Protein AF-0000000078981444 (afdb_homodimer)

Sequence (202 aa):
MSTSIPPQDCTDMTSLRAQIDRLDRELISLLAARAGYIDRAVELKQGNGWPARIPERVEEVVMNARAAAEGQGLDPGLIEDLWRQLVDWSIAREARVIREVMSTSIPPQDCTDMTSLRAQIDRLDRELISLLAARAGYIDRAVELKQGNGWPARIPERVEEVVMNARAAAEGQGLDPGLIEDLWRQLVDWSIAREARVIREV

Radius of gyration: 18.2 Å; Cα contacts (8 Å, |Δi|>4): 181; chains: 2; bounding box: 31×56×41 Å

pLDDT: mean 95.0, std 9.25, range [40.31, 98.94]

Nearest PDB structures (foldseek):
  2h9d-assembly1_B  TM=9.524E-01  e=1.620E-04  Pseudomonas aeruginosa PAO1
  3rmi-assembly1_A-2  TM=9.325E-01  e=1.742E-02  Bartonella henselae str. Houston-1
  5vht-assembly1_B  TM=9.421E-01  e=2.765E-02  Escherichia coli K-12
  5ts9-assembly1_A  TM=9.146E-01  e=5.571E-01  Paraburkholderia phymatum STM815
  8pni-assembly1_B  TM=8.842E-01  e=4.684E-01  Pseudomonas aeruginosa

Organism: Ruegeria pomeroyi (strain ATCC 700808 / DSM 15171 / DSS-3) (NCBI:txid246200)

Solvent-accessible surface area (backbone atoms only — not comparable to full-atom values): 11070 Å² total; per-residue (Å²): 124,90,76,84,68,59,46,90,72,41,85,46,69,69,57,42,49,51,51,48,52,50,48,50,53,51,47,48,52,50,52,37,52,45,50,47,40,47,55,40,47,41,59,59,25,64,75,68,72,50,70,61,76,48,70,70,58,52,52,47,55,33,50,51,49,18,50,53,25,49,75,61,75,32,63,32,68,60,45,32,54,53,40,49,53,52,52,51,49,50,33,51,57,30,38,60,55,57,65,72,97,123,89,76,86,69,59,48,91,71,42,85,45,68,70,58,42,49,52,50,48,51,50,48,49,54,50,47,47,51,50,52,36,52,45,50,47,41,49,56,40,47,42,58,60,25,64,76,67,73,50,69,61,75,48,70,69,58,52,51,49,55,32,50,49,48,19,51,53,24,48,76,61,74,32,64,34,67,60,45,33,53,50,39,50,53,52,51,51,51,49,34,52,55,30,38,58,56,56,64,72,97

Foldseek 3Di:
DLDDDDPVPDPDPVSVVSNVVVVVVVVVVVLVVVLVVLVVVLVVCLVVVHALDDPVVLCVQLVVQLVVCVVVVHHSVVSSVVSNVSSVVSSVVSRVSSVVD/DLDQDDPVPDPDPVSVVSNVVVVVVVVVVVLVVVLVVLVVVLVVCLVVVHALDDPVVLCVQLVVQLVVCVVVVHHSVVSSVVSNVSSVVSSVVSRVSSVVD

InterPro domains:
  IPR002701 Chorismate mutase II, prokaryotic-type [PF01817] (16-94)
  IPR002701 Chorismate mutase II, prokaryotic-type [PS51168] (7-98)
  IPR002701 Chorismate mutase II, prokaryotic-type [SM00830] (17-97)
  IPR008241 Salicylate biosynthesis protein PchB [PIRSF029775] (1-100)
  IPR008241 Salicylate biosynthesis protein PchB [TIGR01803] (13-94)
  IPR036263 Chorismate mutase type II superfamily [SSF48600] (6-97)
  IPR036979 Chorismate mutase domain superfamily [G3DSA:1.20.59.10] (5-101)
  IPR051331 Chorismate mutase-related enzymes [PTHR38041] (6-98)

Secondary structure (DSSP, 8-state):
------GGG--SHHHHHHHHHHHHHHHHHHHHHHHHHHHHHHHHHHHHT--S--HHHHHHHHHHHHHHHHHTT--HHHHHHHHHHHHHHHHHHHHHHHHH-/------GGG--SHHHHHHHHHHHHHHHHHHHHHHHHHHHHHHHHHHHHT--S--HHHHHHHHHHHHHHHHHTT--HHHHHHHHHHHHHHHHHHHHHHHHH-

Structure (mmCIF, N/CA/C/O backbone):
data_AF-0000000078981444-model_v1
#
loop_
_entity.id
_entity.type
_entity.pdbx_description
1 polymer 'chorismate mutase'
#
loop_
_atom_site.group_PDB
_atom_site.id
_atom_site.type_symbol
_atom_site.label_atom_id
_atom_site.label_alt_id
_atom_site.label_comp_i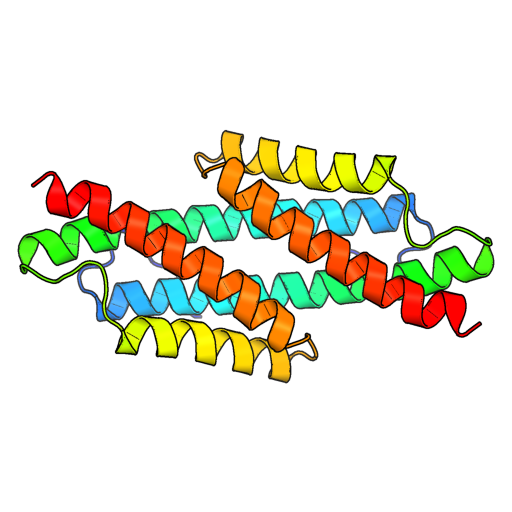d
_atom_site.label_asym_id
_atom_site.label_entity_id
_atom_site.label_seq_id
_atom_site.pdbx_PDB_ins_code
_atom_site.Cartn_x
_atom_site.Cartn_y
_atom_site.Cartn_z
_atom_site.occupancy
_atom_site.B_iso_or_equiv
_atom_site.auth_seq_id
_atom_site.auth_comp_id
_atom_site.auth_asym_id
_atom_site.auth_atom_id
_atom_site.pdbx_PDB_model_num
ATOM 1 N N . MET A 1 1 ? -12.656 -15.258 12.672 1 40.31 1 MET A N 1
ATOM 2 C CA . MET A 1 1 ? -11.25 -14.867 12.727 1 40.31 1 MET A CA 1
ATOM 3 C C . MET A 1 1 ? -10.57 -15.133 11.391 1 40.31 1 MET A C 1
ATOM 5 O O . MET A 1 1 ? -10.539 -16.266 10.914 1 40.31 1 MET A O 1
ATOM 9 N N . SER A 1 2 ? -10.633 -14.297 10.477 1 58.34 2 SER A N 1
ATOM 10 C CA . SER A 1 2 ? -10.188 -14.586 9.117 1 58.34 2 SER A CA 1
ATOM 11 C C . SER A 1 2 ? -8.812 -15.25 9.109 1 58.34 2 SER A C 1
ATOM 13 O O . SER A 1 2 ? -7.82 -14.633 9.5 1 58.34 2 SER A O 1
ATOM 15 N N . THR A 1 3 ? -8.688 -16.516 9.258 1 74.38 3 THR A N 1
ATOM 16 C CA . THR A 1 3 ? -7.527 -17.375 9.477 1 74.38 3 THR A CA 1
ATOM 17 C C . THR A 1 3 ? -6.52 -17.219 8.336 1 74.38 3 THR A C 1
ATOM 19 O O . THR A 1 3 ? -6.875 -17.359 7.164 1 74.38 3 THR A O 1
ATOM 22 N N . SER A 1 4 ? -5.449 -16.438 8.641 1 89.44 4 SER A N 1
ATOM 23 C CA . SER A 1 4 ? -4.32 -16.344 7.719 1 89.44 4 SER A CA 1
ATOM 24 C C . SER A 1 4 ? -3.643 -17.703 7.551 1 89.44 4 SER A C 1
ATOM 26 O O . SER A 1 4 ? -3.264 -18.344 8.539 1 89.44 4 SER A O 1
ATOM 28 N N . ILE A 1 5 ? -3.779 -18.234 6.383 1 94.19 5 ILE A N 1
ATOM 29 C CA . ILE A 1 5 ? -3.051 -19.438 6.031 1 94.19 5 ILE A CA 1
ATOM 30 C C . ILE A 1 5 ? -1.826 -19.094 5.191 1 94.19 5 ILE A C 1
ATOM 32 O O . ILE A 1 5 ? -1.921 -18.297 4.254 1 94.19 5 ILE A O 1
ATOM 36 N N . PRO A 1 6 ? -0.73 -19.656 5.613 1 97 6 PRO A N 1
ATOM 37 C CA . PRO A 1 6 ? 0.461 -19.359 4.816 1 97 6 PRO A CA 1
ATOM 38 C C . PRO A 1 6 ? 0.353 -19.844 3.375 1 97 6 PRO A C 1
ATOM 40 O O . PRO A 1 6 ? -0.446 -20.734 3.082 1 97 6 PRO A O 1
ATOM 43 N N . PRO A 1 7 ? 1.091 -19.234 2.521 1 97.94 7 PRO A N 1
ATOM 44 C CA . PRO A 1 7 ? 0.985 -19.516 1.09 1 97.94 7 PRO A CA 1
ATOM 45 C C . PRO A 1 7 ? 1.1 -21 0.776 1 97.94 7 PRO A C 1
ATOM 47 O O . PRO A 1 7 ? 0.331 -21.531 -0.033 1 97.94 7 PRO A O 1
ATOM 50 N N . GLN A 1 8 ? 2.023 -21.703 1.426 1 96.5 8 GLN A N 1
ATOM 51 C CA . GLN A 1 8 ? 2.291 -23.094 1.105 1 96.5 8 GLN A CA 1
ATOM 52 C C . GLN A 1 8 ? 1.09 -23.984 1.436 1 96.5 8 GLN A C 1
ATOM 54 O O . GLN A 1 8 ? 0.976 -25.094 0.933 1 96.5 8 GLN A O 1
ATOM 59 N N . ASP A 1 9 ? 0.188 -23.453 2.248 1 97.31 9 ASP A N 1
ATOM 60 C CA . ASP A 1 9 ? -0.959 -24.25 2.68 1 97.31 9 ASP A CA 1
ATOM 61 C C . ASP A 1 9 ? -2.193 -23.938 1.837 1 97.31 9 ASP A C 1
ATOM 63 O O . ASP A 1 9 ? -3.248 -24.547 2.02 1 97.31 9 ASP A O 1
ATOM 67 N N . CYS A 1 10 ? -2.072 -22.953 0.966 1 97.31 10 CYS A N 1
ATOM 68 C CA . CYS A 1 10 ? -3.133 -22.734 -0.01 1 97.31 10 CYS A CA 1
ATOM 69 C C . CYS A 1 10 ? -3.125 -23.828 -1.075 1 97.31 10 CYS A C 1
ATOM 71 O O . CYS A 1 10 ? -2.176 -23.922 -1.855 1 97.31 10 CYS A O 1
ATOM 73 N N . THR A 1 11 ? -4.195 -24.562 -1.197 1 95.31 11 THR A N 1
ATOM 74 C CA . THR A 1 11 ? -4.18 -25.75 -2.059 1 95.31 11 THR A CA 1
ATOM 75 C C . THR A 1 11 ? -4.898 -25.453 -3.375 1 95.31 11 THR A C 1
ATOM 77 O O . THR A 1 11 ? -4.859 -26.281 -4.297 1 95.31 11 THR A O 1
ATOM 80 N N . ASP A 1 12 ? -5.602 -24.359 -3.375 1 96.19 12 ASP A N 1
ATOM 81 C CA . ASP A 1 12 ? -6.301 -24 -4.605 1 96.19 12 ASP A CA 1
ATOM 82 C C . ASP A 1 12 ? -6.395 -22.484 -4.758 1 96.19 12 ASP A C 1
ATOM 84 O O . ASP A 1 12 ? -6.066 -21.734 -3.83 1 96.19 12 ASP A O 1
ATOM 88 N N . MET A 1 13 ? -6.84 -22.078 -5.938 1 96.75 13 MET A N 1
ATOM 89 C CA . MET A 1 13 ? -6.859 -20.641 -6.266 1 96.75 13 MET A CA 1
ATOM 90 C C . MET A 1 13 ? -7.879 -19.906 -5.41 1 96.75 13 MET A C 1
ATOM 92 O O . MET A 1 13 ? -7.68 -18.734 -5.07 1 96.75 13 MET A O 1
ATOM 96 N N . THR A 1 14 ? -8.953 -20.578 -5.066 1 97.19 14 THR A N 1
ATOM 97 C CA . THR A 1 14 ? -9.992 -19.938 -4.262 1 97.19 14 THR A CA 1
ATOM 98 C C . THR A 1 14 ? -9.445 -19.531 -2.896 1 97.19 14 THR A C 1
ATOM 100 O O . THR A 1 14 ? -9.602 -18.391 -2.48 1 97.19 14 THR A O 1
ATOM 103 N N . SER A 1 15 ? -8.742 -20.469 -2.262 1 97.12 15 SER A N 1
ATOM 104 C CA . SER A 1 15 ? -8.156 -20.172 -0.959 1 97.12 15 SER A CA 1
ATOM 105 C C . SER A 1 15 ? -7.039 -19.141 -1.074 1 97.12 15 SER A C 1
ATOM 107 O O . SER A 1 15 ? -6.887 -18.281 -0.2 1 97.12 15 SER A O 1
ATOM 109 N N . LEU A 1 16 ? -6.316 -19.188 -2.086 1 97.81 16 LEU A N 1
ATOM 110 C CA . LEU A 1 16 ? -5.223 -18.25 -2.316 1 97.81 16 LEU A CA 1
ATOM 111 C C . LEU A 1 16 ? -5.75 -16.844 -2.512 1 97.81 16 LEU A C 1
ATOM 113 O O . LEU A 1 16 ? -5.277 -15.898 -1.866 1 97.81 16 LEU A O 1
ATOM 117 N N . ARG A 1 17 ? -6.789 -16.719 -3.295 1 98.06 17 ARG A N 1
ATOM 118 C CA . ARG A 1 17 ? -7.379 -15.422 -3.57 1 98.06 17 ARG A CA 1
ATOM 119 C C .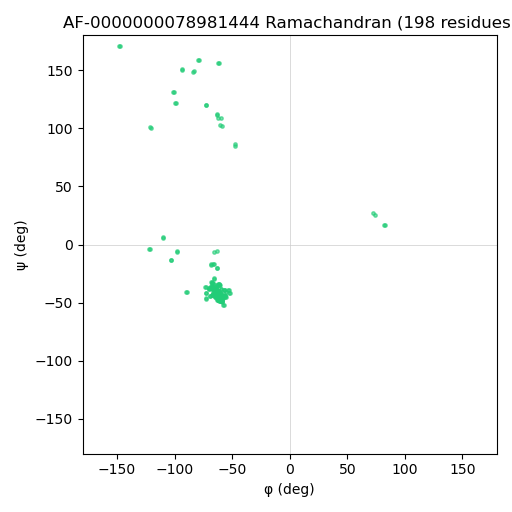 ARG A 1 17 ? -8 -14.82 -2.312 1 98.06 17 ARG A C 1
ATOM 121 O O . ARG A 1 17 ? -7.961 -13.609 -2.107 1 98.06 17 ARG A O 1
ATOM 128 N N . ALA A 1 18 ? -8.484 -15.656 -1.546 1 98.06 18 ALA A N 1
ATOM 129 C CA . ALA A 1 18 ? -9.07 -15.188 -0.292 1 98.06 18 ALA A CA 1
ATOM 130 C C . ALA A 1 18 ? -8.008 -14.539 0.595 1 98.06 18 ALA A C 1
ATOM 132 O O . ALA A 1 18 ? -8.281 -13.547 1.275 1 98.06 18 ALA A O 1
ATOM 133 N N . GLN A 1 19 ? -6.812 -15.062 0.561 1 98.56 19 GLN A N 1
ATOM 134 C CA . GLN A 1 19 ? -5.723 -14.508 1.356 1 98.56 19 GLN A CA 1
ATOM 135 C C . GLN A 1 19 ? -5.246 -13.172 0.783 1 98.56 19 GLN A C 1
ATOM 137 O O . GLN A 1 19 ? -5 -12.227 1.527 1 98.56 19 GLN A O 1
ATOM 142 N N . ILE A 1 20 ? -5.141 -13.094 -0.513 1 98.62 20 ILE A N 1
ATOM 143 C CA . ILE A 1 20 ? -4.738 -11.852 -1.168 1 98.62 20 ILE A CA 1
ATOM 144 C C . ILE A 1 20 ? -5.773 -10.766 -0.896 1 98.62 20 ILE A C 1
ATOM 146 O O . ILE A 1 20 ? -5.422 -9.633 -0.562 1 98.62 20 ILE A O 1
ATOM 150 N N . ASP A 1 21 ? -7.043 -11.148 -0.96 1 98.56 21 ASP A N 1
ATOM 151 C CA . ASP A 1 21 ? -8.117 -10.195 -0.708 1 98.56 21 ASP A CA 1
ATOM 152 C C . ASP A 1 21 ? -8.078 -9.695 0.736 1 98.56 21 ASP A C 1
ATOM 154 O O . ASP A 1 21 ? -8.344 -8.523 1 1 98.56 21 ASP A O 1
ATOM 158 N N . ARG A 1 22 ? -7.832 -10.57 1.605 1 98.25 22 ARG A N 1
ATOM 159 C CA . ARG A 1 22 ? -7.688 -10.195 3.008 1 98.25 22 ARG A CA 1
ATOM 160 C C . ARG A 1 22 ? -6.543 -9.211 3.195 1 98.25 22 ARG A C 1
ATOM 162 O O . ARG A 1 22 ? -6.695 -8.195 3.877 1 98.25 22 ARG A O 1
ATOM 169 N N . LEU A 1 23 ? -5.367 -9.5 2.619 1 98.69 23 LEU A N 1
ATOM 170 C CA . LEU A 1 23 ? -4.215 -8.609 2.707 1 98.69 23 LEU A CA 1
ATOM 171 C C . LEU A 1 23 ? -4.535 -7.242 2.107 1 98.69 23 LEU A C 1
ATOM 173 O O . LEU A 1 23 ? -4.137 -6.211 2.654 1 98.69 23 LEU A O 1
ATOM 177 N N . ASP A 1 24 ? -5.289 -7.27 1.021 1 98.81 24 ASP A N 1
ATOM 178 C CA . ASP A 1 24 ? -5.664 -6.016 0.375 1 98.81 24 ASP A CA 1
ATOM 179 C C . ASP A 1 24 ? -6.508 -5.148 1.304 1 98.81 24 ASP A C 1
ATOM 181 O O . ASP A 1 24 ? -6.316 -3.934 1.374 1 98.81 24 ASP A O 1
ATOM 185 N N . ARG A 1 25 ? -7.406 -5.754 2.01 1 98.25 25 ARG A N 1
ATOM 186 C CA . ARG A 1 25 ? -8.234 -5.008 2.955 1 98.25 25 ARG A CA 1
ATOM 187 C C . ARG A 1 25 ? -7.383 -4.426 4.082 1 98.25 25 ARG A C 1
ATOM 189 O O . ARG A 1 25 ? -7.598 -3.287 4.5 1 98.25 25 ARG A O 1
ATOM 196 N N . GLU A 1 26 ? -6.438 -5.18 4.504 1 98.56 26 GLU A N 1
ATOM 197 C CA . GLU A 1 26 ? -5.547 -4.707 5.555 1 98.56 26 GLU A CA 1
ATOM 198 C C . GLU A 1 26 ? -4.668 -3.561 5.062 1 98.56 26 GLU A C 1
ATOM 200 O O . GLU A 1 26 ? -4.453 -2.582 5.781 1 98.56 26 GLU A O 1
ATOM 205 N N . LEU A 1 27 ? -4.148 -3.725 3.863 1 98.88 27 LEU A N 1
ATOM 206 C CA . LEU A 1 27 ? -3.352 -2.672 3.24 1 98.88 27 LEU A CA 1
ATOM 207 C C . LEU A 1 27 ? -4.141 -1.37 3.158 1 98.88 27 LEU A C 1
ATOM 209 O O . LEU A 1 27 ? -3.641 -0.31 3.541 1 98.88 27 LEU A O 1
ATOM 213 N N . ILE A 1 28 ? -5.383 -1.478 2.748 1 98.88 28 ILE A N 1
ATOM 214 C CA . ILE A 1 28 ? -6.211 -0.29 2.574 1 98.88 28 ILE A CA 1
ATOM 215 C C . ILE A 1 28 ? -6.492 0.348 3.934 1 98.88 28 ILE A C 1
ATOM 217 O O . ILE A 1 28 ? -6.477 1.574 4.066 1 98.88 28 ILE A O 1
ATOM 221 N N . SER A 1 29 ? -6.668 -0.497 4.922 1 98.62 29 SER A N 1
ATOM 222 C CA . SER A 1 29 ? -6.906 0.016 6.27 1 98.62 29 SER A CA 1
ATOM 223 C C . SER A 1 29 ? -5.691 0.78 6.789 1 98.62 29 SER A C 1
ATOM 225 O O . SER A 1 29 ? -5.836 1.834 7.414 1 98.62 29 SER A O 1
ATOM 227 N N . LEU A 1 30 ? -4.512 0.29 6.543 1 98.69 30 LEU A N 1
ATOM 228 C CA . LEU A 1 30 ? -3.291 0.966 6.969 1 98.69 30 LEU A CA 1
ATOM 229 C C . LEU A 1 30 ? -3.094 2.27 6.203 1 98.69 30 LEU A C 1
ATOM 231 O O . LEU A 1 30 ? -2.629 3.262 6.766 1 98.69 30 LEU A O 1
ATOM 235 N N . LEU A 1 31 ? -3.445 2.277 4.91 1 98.88 31 LEU A N 1
ATOM 236 C CA . LEU A 1 31 ? -3.338 3.49 4.109 1 98.88 31 LEU A CA 1
ATOM 237 C C . LEU A 1 31 ? -4.316 4.555 4.598 1 98.88 31 LEU A C 1
ATOM 239 O O . LEU A 1 31 ? -3.992 5.746 4.605 1 98.88 31 LEU A O 1
ATOM 243 N N . ALA A 1 32 ? -5.512 4.117 5 1 98.56 32 ALA A N 1
ATOM 244 C CA . ALA A 1 32 ? -6.48 5.043 5.578 1 98.56 32 ALA A CA 1
ATOM 245 C C . ALA A 1 32 ? -5.965 5.637 6.883 1 98.56 32 ALA A C 1
ATOM 247 O O . ALA A 1 32 ? -6.105 6.836 7.129 1 98.56 32 ALA A O 1
ATOM 248 N N . ALA A 1 33 ? -5.387 4.773 7.68 1 98.25 33 ALA A N 1
ATOM 249 C CA . ALA A 1 33 ? -4.781 5.25 8.922 1 98.25 33 ALA A CA 1
ATOM 250 C C . ALA A 1 33 ? -3.682 6.27 8.641 1 98.25 33 ALA A C 1
ATOM 252 O O . ALA A 1 33 ? -3.598 7.305 9.305 1 98.25 33 ALA A O 1
ATOM 253 N N . ARG A 1 34 ? -2.846 6.008 7.715 1 98.56 34 ARG A N 1
ATOM 254 C CA . ARG A 1 34 ? -1.769 6.91 7.328 1 98.56 34 ARG A CA 1
ATOM 255 C C . ARG A 1 34 ? -2.316 8.281 6.93 1 98.56 34 ARG A C 1
ATOM 257 O O . ARG A 1 34 ? -1.751 9.312 7.293 1 98.56 34 ARG A O 1
ATOM 264 N N . ALA A 1 35 ? -3.402 8.242 6.16 1 98.44 35 ALA A N 1
ATOM 265 C CA . ALA A 1 35 ? -4.035 9.492 5.734 1 98.44 35 ALA A CA 1
ATOM 266 C C . ALA A 1 35 ? -4.516 10.297 6.938 1 98.44 35 ALA A C 1
ATOM 268 O O . ALA A 1 35 ? -4.484 11.531 6.918 1 98.44 35 ALA A O 1
ATOM 269 N N . GLY A 1 36 ? -4.941 9.594 7.91 1 97.94 36 GLY A N 1
ATOM 270 C CA . GLY A 1 36 ? -5.34 10.273 9.133 1 97.94 36 GLY A CA 1
ATOM 271 C C . GLY A 1 36 ? -4.203 11.031 9.789 1 97.94 36 GLY A C 1
ATOM 272 O O . GLY A 1 36 ? -4.398 12.133 10.312 1 97.94 36 GLY A O 1
ATOM 273 N N . TYR A 1 37 ? -3.043 10.445 9.781 1 98.38 37 TYR A N 1
ATOM 274 C CA . TYR A 1 37 ? -1.876 11.125 10.328 1 98.38 37 TYR A CA 1
ATOM 275 C C . TYR A 1 37 ? -1.492 12.328 9.469 1 98.38 37 TYR A C 1
ATOM 277 O O . TYR A 1 37 ? -1.026 13.344 9.984 1 98.38 37 TYR A O 1
ATOM 285 N N . ILE A 1 38 ? -1.695 12.266 8.164 1 98.25 38 ILE A N 1
ATOM 286 C CA . ILE A 1 38 ? -1.423 13.375 7.262 1 98.25 38 ILE A CA 1
ATOM 287 C C . ILE A 1 38 ? -2.355 14.539 7.582 1 98.25 38 ILE A C 1
ATOM 289 O O . ILE A 1 38 ? -1.934 15.703 7.574 1 98.25 38 ILE A O 1
ATOM 293 N N . ASP A 1 39 ? -3.566 14.172 7.887 1 97.25 39 ASP A N 1
ATOM 294 C CA . ASP A 1 39 ? -4.504 15.219 8.281 1 97.25 39 ASP A CA 1
ATOM 295 C C . ASP A 1 39 ? -4.043 15.922 9.562 1 97.25 39 ASP A C 1
ATOM 297 O O . ASP A 1 39 ? -4.164 17.141 9.68 1 97.25 39 ASP A O 1
ATOM 301 N N . ARG A 1 40 ? -3.562 15.148 10.453 1 97.38 40 ARG A N 1
ATOM 302 C CA . ARG A 1 40 ? -3.025 15.719 11.688 1 97.38 40 ARG A CA 1
ATOM 303 C C . ARG A 1 40 ? -1.817 16.594 11.398 1 97.38 40 ARG A C 1
ATOM 305 O O . ARG A 1 40 ? -1.64 17.641 12.031 1 97.38 40 ARG A O 1
ATOM 312 N N . ALA A 1 41 ? -0.982 16.203 10.477 1 97.56 41 ALA A N 1
ATOM 313 C CA . ALA A 1 41 ? 0.188 16.984 10.086 1 97.56 41 ALA A CA 1
ATOM 314 C C . ALA A 1 41 ? -0.216 18.375 9.625 1 97.56 41 ALA A C 1
ATOM 316 O O . ALA A 1 41 ? 0.471 19.359 9.922 1 97.56 41 ALA A O 1
ATOM 317 N N . VAL A 1 42 ? -1.334 18.438 8.906 1 96.69 42 VAL A N 1
ATOM 318 C CA . VAL A 1 42 ? -1.847 19.719 8.422 1 96.69 42 VAL A CA 1
ATOM 319 C C . VAL A 1 42 ? -2.053 20.672 9.602 1 96.69 42 VAL A C 1
ATOM 321 O O . VAL A 1 42 ? -1.618 21.828 9.562 1 96.69 42 VAL A O 1
ATOM 324 N N . GLU A 1 43 ? -2.645 20.203 10.68 1 95.31 43 GLU A N 1
ATOM 325 C CA . GLU A 1 43 ? -2.939 21.016 11.859 1 95.31 43 GLU A CA 1
ATOM 326 C C . GLU A 1 43 ? -1.658 21.5 12.523 1 95.31 43 GLU A C 1
ATOM 328 O O . GLU A 1 43 ? -1.563 22.672 12.906 1 95.31 43 GLU A O 1
ATOM 333 N N . LEU A 1 44 ? -0.749 20.672 12.641 1 95.38 44 LEU A N 1
ATOM 334 C CA . LEU A 1 44 ? 0.508 21 13.305 1 95.38 44 LEU A CA 1
ATOM 335 C C . LEU A 1 44 ? 1.31 22 12.477 1 95.38 44 LEU A C 1
ATOM 337 O O . LEU A 1 44 ? 1.924 22.922 13.023 1 95.38 44 LEU A O 1
ATOM 341 N N . LYS A 1 45 ? 1.267 21.859 11.188 1 95.5 45 LYS A N 1
ATOM 342 C CA . LYS A 1 45 ? 2.033 22.719 10.297 1 95.5 45 LYS A CA 1
ATOM 343 C C . LYS A 1 45 ? 1.42 24.125 10.227 1 95.5 45 LYS A C 1
ATOM 345 O O . LYS A 1 45 ? 2.139 25.125 10.219 1 95.5 45 LYS A O 1
ATOM 350 N N . GLN A 1 46 ? 0.125 24.172 10.062 1 91.69 46 GLN A N 1
ATOM 351 C CA . GLN A 1 46 ? -0.562 25.453 10.016 1 91.69 46 GLN A CA 1
ATOM 352 C C . GLN A 1 46 ? -0.222 26.297 11.234 1 91.69 46 GLN A C 1
ATOM 354 O O . GLN A 1 46 ? 0.024 27.5 11.109 1 91.69 46 GLN A O 1
ATOM 359 N N . GLY A 1 47 ? -0.139 25.656 12.305 1 86.69 47 GLY A N 1
ATOM 360 C CA . GLY A 1 47 ? 0.161 26.375 13.531 1 86.69 47 GLY A CA 1
ATOM 361 C C . GLY A 1 47 ? 1.573 26.938 13.562 1 86.69 47 GLY A C 1
ATOM 362 O O . GLY A 1 47 ? 1.854 27.891 14.289 1 86.69 47 GLY A O 1
ATOM 363 N N . ASN A 1 48 ? 2.488 26.438 12.688 1 89.62 48 ASN A N 1
ATOM 364 C CA . ASN A 1 48 ? 3.9 26.797 12.758 1 89.62 48 ASN A CA 1
ATOM 365 C C . ASN A 1 48 ? 4.379 27.406 11.445 1 89.62 48 ASN A C 1
ATOM 367 O O . ASN A 1 48 ? 5.555 27.766 11.312 1 89.62 48 ASN A O 1
ATOM 371 N N . GLY A 1 49 ? 3.555 27.469 10.453 1 89.81 49 GLY A N 1
ATOM 372 C CA . GLY A 1 49 ? 3.895 28.047 9.164 1 89.81 49 GLY A CA 1
ATOM 373 C C . GLY A 1 49 ? 4.816 27.156 8.344 1 89.81 49 GLY A C 1
ATOM 374 O O . GLY A 1 49 ? 5.621 27.656 7.551 1 89.81 49 GLY A O 1
ATOM 375 N N . TRP A 1 50 ? 4.746 25.938 8.609 1 91.62 50 TRP A N 1
ATOM 376 C CA . TRP A 1 50 ? 5.574 24.984 7.875 1 91.62 50 TRP A CA 1
ATOM 377 C C . TRP A 1 50 ? 4.922 24.609 6.551 1 91.62 50 TRP A C 1
ATOM 379 O O . TRP A 1 50 ? 3.693 24.562 6.449 1 91.62 50 TRP A O 1
ATOM 389 N N . PRO A 1 51 ? 5.73 24.328 5.625 1 94.75 51 PRO A N 1
ATOM 390 C CA . PRO A 1 51 ? 5.191 23.969 4.312 1 94.75 51 PRO A CA 1
ATOM 391 C C . PRO A 1 51 ? 4.699 22.516 4.254 1 94.75 51 PRO A C 1
ATOM 393 O O . PRO A 1 51 ? 5.125 21.688 5.062 1 94.75 51 PRO A O 1
ATOM 396 N N . ALA A 1 52 ? 3.85 22.266 3.324 1 96.12 52 ALA A N 1
ATOM 397 C CA . ALA A 1 52 ? 3.381 20.906 3.088 1 96.12 52 ALA A CA 1
ATOM 398 C C . ALA A 1 52 ? 4.516 20 2.605 1 96.12 52 ALA A C 1
ATOM 400 O O . ALA A 1 52 ? 4.695 18.891 3.109 1 96.12 52 ALA A O 1
ATOM 401 N N . ARG A 1 53 ? 5.293 20.625 1.681 1 97.12 53 ARG A N 1
ATOM 402 C CA . ARG A 1 53 ? 6.363 19.828 1.082 1 97.12 53 ARG A CA 1
ATOM 403 C C . ARG A 1 53 ? 7.703 20.125 1.748 1 97.12 53 ARG A C 1
ATOM 405 O O . ARG A 1 53 ? 8.148 21.281 1.776 1 97.12 53 ARG A O 1
ATOM 412 N N . ILE A 1 54 ? 8.242 19.125 2.246 1 97.19 54 ILE A N 1
ATOM 413 C CA . ILE A 1 54 ? 9.609 19.125 2.758 1 97.19 54 ILE A CA 1
ATOM 414 C C . ILE A 1 54 ? 10.445 18.094 2.016 1 97.19 54 ILE A C 1
ATOM 416 O O . ILE A 1 54 ? 10.367 16.891 2.314 1 97.19 54 ILE A O 1
ATOM 420 N N . PRO A 1 55 ? 11.242 18.5 1.053 1 98 55 PRO A N 1
ATOM 421 C CA . PRO A 1 55 ? 11.922 17.594 0.136 1 98 55 PRO A CA 1
ATOM 422 C C . PRO A 1 55 ? 12.773 16.547 0.866 1 98 55 PRO A C 1
ATOM 424 O O . PRO A 1 55 ? 12.797 15.383 0.48 1 98 55 PRO A O 1
ATOM 427 N N . GLU A 1 56 ? 13.43 16.938 1.871 1 98.06 56 GLU A N 1
ATOM 428 C CA . GLU A 1 56 ? 14.273 16 2.611 1 98.06 56 GLU A CA 1
ATOM 429 C C . GLU A 1 56 ? 13.445 14.898 3.262 1 98.06 56 GLU A C 1
ATOM 431 O O . GLU A 1 56 ? 13.867 13.742 3.316 1 98.06 56 GLU A O 1
ATOM 436 N N . ARG A 1 57 ? 12.242 15.289 3.744 1 98.31 57 ARG A N 1
ATOM 437 C CA . ARG A 1 57 ? 11.352 14.312 4.363 1 98.31 57 ARG A CA 1
ATOM 438 C C . ARG A 1 57 ? 10.781 13.359 3.32 1 98.31 57 ARG A C 1
ATOM 440 O O . ARG A 1 57 ? 10.648 12.156 3.572 1 98.31 57 ARG A O 1
ATOM 447 N N . VAL A 1 58 ? 10.469 13.867 2.156 1 98.62 58 VAL A N 1
ATOM 448 C CA . VAL A 1 58 ? 9.969 13.047 1.059 1 98.62 58 VAL A CA 1
ATOM 449 C C . VAL A 1 58 ? 10.984 11.953 0.732 1 98.62 58 VAL A C 1
ATOM 451 O O . VAL A 1 58 ? 10.648 10.766 0.712 1 98.62 58 VAL A O 1
ATOM 454 N N . GLU A 1 59 ? 12.219 12.383 0.523 1 98.75 59 GLU A N 1
ATOM 455 C CA . GLU A 1 59 ? 13.266 11.43 0.169 1 98.75 59 GLU A CA 1
ATOM 456 C C . GLU A 1 59 ? 13.5 10.422 1.293 1 98.75 59 GLU A C 1
ATOM 458 O O . GLU A 1 59 ? 13.711 9.234 1.038 1 98.75 59 GLU A O 1
ATOM 463 N N . GLU A 1 60 ? 13.445 10.875 2.475 1 98.81 60 GLU A N 1
ATOM 464 C CA . GLU A 1 60 ? 13.609 9.992 3.629 1 98.81 60 GLU A CA 1
ATOM 465 C C . GLU A 1 60 ? 12.547 8.906 3.652 1 98.81 60 GLU A C 1
ATOM 467 O O . GLU A 1 60 ? 12.859 7.723 3.809 1 98.81 60 GLU A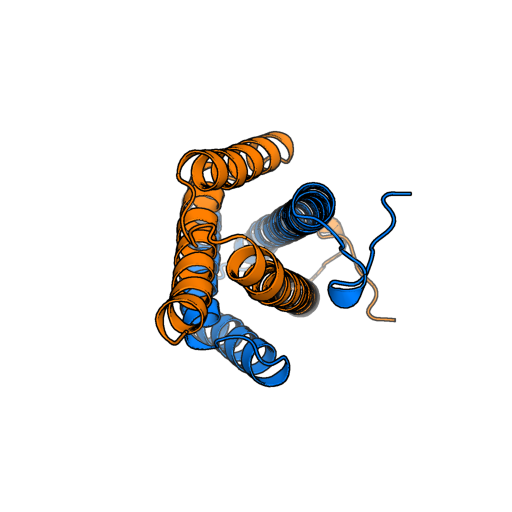 O 1
ATOM 472 N N . VAL A 1 61 ? 11.266 9.297 3.484 1 98.88 61 VAL A N 1
ATOM 473 C CA . VAL A 1 61 ? 10.148 8.359 3.516 1 98.88 61 VAL A CA 1
ATOM 474 C C . VAL A 1 61 ? 10.289 7.352 2.373 1 98.88 61 VAL A C 1
ATOM 476 O O . VAL A 1 61 ? 10.164 6.145 2.584 1 98.88 61 VAL A O 1
ATOM 479 N N . VAL A 1 62 ? 10.602 7.836 1.22 1 98.88 62 VAL A N 1
ATOM 480 C CA . VAL A 1 62 ? 10.68 6.984 0.036 1 98.88 62 VAL A CA 1
ATOM 481 C C . VAL A 1 62 ? 11.875 6.039 0.154 1 98.88 62 VAL A C 1
ATOM 483 O O . VAL A 1 62 ? 11.75 4.84 -0.1 1 98.88 62 VAL A O 1
ATOM 486 N N . MET A 1 63 ? 12.992 6.547 0.58 1 98.81 63 MET A N 1
ATOM 487 C CA . MET A 1 63 ? 14.203 5.734 0.669 1 98.81 63 MET A CA 1
ATOM 488 C C . MET A 1 63 ? 14.078 4.707 1.792 1 98.81 63 MET A C 1
ATOM 490 O O . MET A 1 63 ? 14.594 3.592 1.676 1 98.81 63 MET A O 1
ATOM 494 N N . ASN A 1 64 ? 13.461 5.09 2.875 1 98.88 64 ASN A N 1
ATOM 495 C CA . ASN A 1 64 ? 13.195 4.129 3.938 1 98.88 64 ASN A CA 1
ATOM 496 C C . ASN A 1 64 ? 12.312 2.984 3.449 1 98.88 64 ASN A C 1
ATOM 498 O O . ASN A 1 64 ? 12.562 1.822 3.77 1 98.88 64 ASN A O 1
ATOM 502 N N . ALA A 1 65 ? 11.273 3.367 2.684 1 98.75 65 ALA A N 1
ATOM 503 C CA . ALA A 1 65 ? 10.383 2.355 2.131 1 98.75 65 ALA A CA 1
ATOM 504 C C . ALA A 1 65 ? 11.125 1.425 1.179 1 98.75 65 ALA A C 1
ATOM 506 O O . ALA A 1 65 ? 10.969 0.203 1.243 1 98.75 65 ALA A O 1
ATOM 507 N N . ARG A 1 66 ? 11.945 2.018 0.344 1 98.69 66 ARG A N 1
ATOM 508 C CA . ARG A 1 66 ? 12.742 1.243 -0.602 1 98.69 66 ARG A CA 1
ATOM 509 C C . ARG A 1 66 ? 13.656 0.266 0.126 1 98.69 66 ARG A C 1
ATOM 511 O O . ARG A 1 66 ? 13.734 -0.908 -0.241 1 98.69 66 ARG A O 1
ATOM 518 N N . ALA A 1 67 ? 14.336 0.724 1.145 1 98.75 67 ALA A N 1
ATOM 519 C CA . ALA A 1 67 ? 15.258 -0.099 1.925 1 98.75 67 ALA A CA 1
ATOM 520 C C . ALA A 1 67 ? 14.516 -1.225 2.639 1 98.75 67 ALA A C 1
ATOM 522 O O . ALA A 1 67 ? 14.992 -2.361 2.68 1 98.75 67 ALA A O 1
ATOM 523 N N . ALA A 1 68 ? 13.375 -0.889 3.219 1 98.56 68 ALA A N 1
ATOM 524 C CA . ALA A 1 68 ? 12.562 -1.898 3.889 1 98.56 68 ALA A CA 1
ATOM 525 C C . ALA A 1 68 ? 12.133 -2.992 2.914 1 98.56 68 ALA A C 1
ATOM 527 O O . ALA A 1 68 ? 12.133 -4.176 3.258 1 98.56 68 ALA A O 1
ATOM 528 N N . ALA A 1 69 ? 11.727 -2.539 1.731 1 98.38 69 ALA A N 1
ATOM 529 C CA . ALA A 1 69 ? 11.336 -3.49 0.695 1 98.38 69 ALA A CA 1
ATOM 530 C C . ALA A 1 69 ? 12.484 -4.438 0.358 1 98.38 69 ALA A C 1
ATOM 532 O O . ALA A 1 69 ? 12.297 -5.656 0.318 1 98.38 69 ALA A O 1
ATOM 533 N N . GLU A 1 70 ? 13.641 -3.887 0.134 1 98.06 70 GLU A N 1
ATOM 534 C CA . GLU A 1 70 ? 14.828 -4.688 -0.169 1 98.06 70 GLU A CA 1
ATOM 535 C C . GLU A 1 70 ? 15.109 -5.695 0.939 1 98.06 70 GLU A C 1
ATOM 537 O O . GLU A 1 70 ? 15.398 -6.863 0.664 1 98.06 70 GLU A O 1
ATOM 542 N N . GLY A 1 71 ? 15.016 -5.266 2.111 1 98.19 71 GLY A N 1
ATOM 543 C CA . GLY A 1 71 ? 15.273 -6.117 3.264 1 98.19 71 GLY A CA 1
ATOM 544 C C . GLY A 1 71 ? 14.297 -7.277 3.379 1 98.19 71 GLY A C 1
ATOM 545 O O . GLY A 1 71 ? 14.602 -8.289 4.02 1 98.19 71 GLY A O 1
ATOM 546 N N . GLN A 1 72 ? 13.141 -7.156 2.729 1 97.75 72 GLN A N 1
ATOM 547 C CA . GLN A 1 72 ? 12.117 -8.188 2.826 1 97.75 72 GLN A CA 1
ATOM 548 C C . GLN A 1 72 ? 11.969 -8.945 1.508 1 97.75 72 GLN A C 1
ATOM 550 O O . GLN A 1 72 ? 10.984 -9.656 1.304 1 97.75 72 GLN A O 1
ATOM 555 N N . GLY A 1 73 ? 12.82 -8.648 0.601 1 96.56 73 GLY A N 1
ATOM 556 C CA . GLY A 1 73 ? 12.844 -9.391 -0.651 1 96.56 73 GLY A CA 1
ATOM 557 C C . GLY A 1 73 ? 11.812 -8.898 -1.65 1 96.56 73 GLY A C 1
ATOM 558 O O . GLY A 1 73 ? 11.414 -9.633 -2.559 1 96.56 73 GLY A O 1
ATOM 559 N N . LEU A 1 74 ? 11.352 -7.785 -1.41 1 97.69 74 LEU A N 1
ATOM 560 C CA . LEU A 1 74 ? 10.406 -7.152 -2.322 1 97.69 74 LEU A CA 1
ATOM 561 C C . LEU A 1 74 ? 11.133 -6.246 -3.312 1 97.69 74 LEU A C 1
ATOM 563 O O . LEU A 1 74 ? 12.211 -5.734 -3.016 1 97.69 74 LEU A O 1
ATOM 567 N N . ASP A 1 75 ? 10.617 -6.062 -4.469 1 97.81 75 ASP A N 1
ATOM 568 C CA . ASP A 1 75 ? 11.195 -5.215 -5.508 1 97.81 75 ASP A CA 1
ATOM 569 C C . ASP A 1 75 ? 11.273 -3.76 -5.047 1 97.81 75 ASP A C 1
ATOM 571 O O . ASP A 1 75 ? 10.25 -3.08 -4.938 1 97.81 75 ASP A O 1
ATOM 575 N N . PRO A 1 76 ? 12.438 -3.287 -4.797 1 98.38 76 PRO A N 1
ATOM 576 C CA . PRO A 1 76 ? 12.547 -1.92 -4.285 1 98.38 76 PRO A CA 1
ATOM 577 C C . PRO A 1 76 ? 12.094 -0.872 -5.297 1 98.38 76 PRO A C 1
ATOM 579 O O . PRO A 1 76 ? 11.656 0.215 -4.91 1 98.38 76 PRO A O 1
ATOM 582 N N . GLY A 1 77 ? 12.25 -1.163 -6.586 1 98.5 77 GLY A N 1
ATOM 583 C CA . GLY A 1 77 ? 11.766 -0.248 -7.609 1 98.5 77 GLY A CA 1
ATOM 584 C C . GLY A 1 77 ? 10.258 -0.064 -7.578 1 98.5 77 GLY A C 1
ATOM 585 O O . GLY A 1 77 ? 9.758 1.059 -7.699 1 98.5 77 GLY A O 1
ATOM 586 N N . LEU A 1 78 ? 9.531 -1.162 -7.406 1 98.5 78 LEU A N 1
ATOM 587 C CA . LEU A 1 78 ? 8.078 -1.084 -7.266 1 98.5 78 LEU A CA 1
ATOM 588 C C . LEU A 1 78 ? 7.695 -0.213 -6.074 1 98.5 78 LEU A C 1
ATOM 590 O O . LEU A 1 78 ? 6.855 0.68 -6.195 1 98.5 78 LEU A O 1
ATOM 594 N N . ILE A 1 79 ? 8.336 -0.507 -4.973 1 98.81 79 ILE A N 1
ATOM 595 C CA . ILE A 1 79 ? 7.977 0.171 -3.732 1 98.81 79 ILE A CA 1
ATOM 596 C C . ILE A 1 79 ? 8.305 1.658 -3.842 1 98.81 79 ILE A C 1
ATOM 598 O O . ILE A 1 79 ? 7.535 2.508 -3.391 1 98.81 79 ILE A O 1
ATOM 602 N N . GLU A 1 80 ? 9.438 1.955 -4.449 1 98.81 80 GLU A N 1
ATOM 603 C CA . GLU A 1 80 ? 9.766 3.361 -4.668 1 98.81 80 GLU A CA 1
ATOM 604 C C . GLU A 1 80 ? 8.68 4.059 -5.488 1 98.81 80 GLU A C 1
ATOM 606 O O . GLU A 1 80 ? 8.242 5.156 -5.141 1 98.81 80 GLU A O 1
ATOM 611 N N . ASP A 1 81 ? 8.242 3.473 -6.516 1 98.75 81 ASP A N 1
ATOM 612 C CA . ASP A 1 81 ? 7.227 4.059 -7.387 1 98.75 81 ASP A CA 1
ATOM 613 C C . ASP A 1 81 ? 5.918 4.266 -6.633 1 98.75 81 ASP A C 1
ATOM 615 O O . ASP A 1 81 ? 5.316 5.34 -6.707 1 98.75 81 ASP A O 1
ATOM 619 N N . LEU A 1 82 ? 5.457 3.266 -5.918 1 98.88 82 LEU A N 1
ATOM 620 C CA . LEU A 1 82 ? 4.215 3.354 -5.16 1 98.88 82 LEU A CA 1
ATOM 621 C C . LEU A 1 82 ? 4.301 4.438 -4.094 1 98.88 82 LEU A C 1
ATOM 623 O O . LEU A 1 82 ? 3.355 5.203 -3.9 1 98.88 82 LEU A O 1
ATOM 627 N N . TRP A 1 83 ? 5.406 4.492 -3.432 1 98.94 83 TRP A N 1
ATOM 628 C CA . TRP A 1 83 ? 5.543 5.422 -2.316 1 98.94 83 TRP A CA 1
ATOM 629 C C . TRP A 1 83 ? 5.672 6.855 -2.82 1 98.94 83 TRP A C 1
ATOM 631 O O . TRP A 1 83 ? 5.188 7.793 -2.18 1 98.94 83 TRP A O 1
ATOM 641 N N . ARG A 1 84 ? 6.355 7.07 -3.957 1 98.88 84 ARG A N 1
ATOM 642 C CA . ARG A 1 84 ? 6.41 8.414 -4.52 1 98.88 84 ARG A CA 1
ATOM 643 C C . ARG A 1 84 ? 5.012 8.922 -4.852 1 98.88 84 ARG A C 1
ATOM 645 O O . ARG A 1 84 ? 4.676 10.07 -4.555 1 98.88 84 ARG A O 1
ATOM 652 N N . GLN A 1 85 ? 4.223 8.062 -5.398 1 98.81 85 GLN A N 1
ATOM 653 C CA . GLN A 1 85 ? 2.842 8.43 -5.688 1 98.81 85 GLN A CA 1
ATOM 654 C C . GLN A 1 85 ? 2.066 8.711 -4.402 1 98.81 85 GLN A C 1
ATOM 656 O O . GLN A 1 85 ? 1.335 9.703 -4.316 1 98.81 85 GLN A O 1
ATOM 661 N N . LEU A 1 86 ? 2.209 7.863 -3.416 1 98.81 86 LEU A N 1
ATOM 662 C CA . LEU A 1 86 ? 1.52 7.988 -2.137 1 98.81 86 LEU A CA 1
ATOM 663 C C . LEU A 1 86 ? 1.919 9.281 -1.43 1 98.81 86 LEU A C 1
ATOM 665 O O . LEU A 1 86 ? 1.059 10.016 -0.946 1 98.81 86 LEU A O 1
ATOM 669 N N . VAL A 1 87 ? 3.227 9.539 -1.377 1 98.81 87 VAL A N 1
ATOM 670 C CA . VAL A 1 87 ? 3.746 10.711 -0.689 1 98.81 87 VAL A CA 1
ATOM 671 C C . VAL A 1 87 ? 3.309 11.977 -1.426 1 98.81 87 VAL A C 1
ATOM 673 O O . VAL A 1 87 ? 2.859 12.945 -0.804 1 98.81 87 VAL A O 1
ATOM 676 N N . ASP A 1 88 ? 3.369 11.969 -2.775 1 98.5 88 ASP A N 1
ATOM 677 C CA . ASP A 1 88 ? 2.934 13.117 -3.564 1 98.5 88 ASP A CA 1
ATOM 678 C C . ASP A 1 88 ? 1.452 13.406 -3.338 1 98.5 88 ASP A C 1
ATOM 680 O O . ASP A 1 88 ? 1.056 14.57 -3.211 1 98.5 88 ASP A O 1
ATOM 684 N N . TRP A 1 89 ? 0.68 12.422 -3.324 1 98.56 89 TRP A N 1
ATOM 685 C CA . TRP A 1 89 ? -0.744 12.578 -3.047 1 98.56 89 TRP A CA 1
ATOM 686 C C . TRP A 1 89 ? -0.966 13.188 -1.667 1 98.56 89 TRP A C 1
ATOM 688 O O . TRP A 1 89 ? -1.807 14.078 -1.501 1 98.56 89 TRP A O 1
ATOM 698 N N . SER A 1 90 ? -0.281 12.727 -0.668 1 98.31 90 SER A N 1
ATOM 699 C CA . SER A 1 90 ? -0.395 13.211 0.701 1 98.31 90 SER A CA 1
ATOM 700 C C . SER A 1 90 ? -0.028 14.688 0.791 1 98.31 90 SER A C 1
ATOM 702 O O . SER A 1 90 ? -0.708 15.469 1.469 1 98.31 90 SER A O 1
ATOM 704 N N . ILE A 1 91 ? 1.035 14.992 0.107 1 98.06 91 ILE A N 1
ATOM 705 C CA . ILE A 1 91 ? 1.4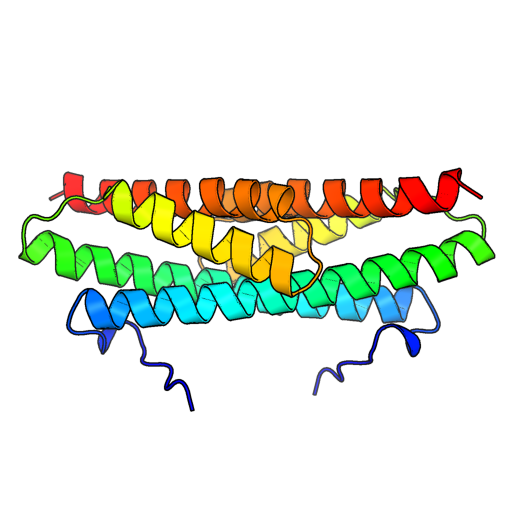95 16.375 0.092 1 98.06 91 ILE A CA 1
ATOM 706 C C . ILE A 1 91 ? 0.442 17.266 -0.569 1 98.06 91 ILE A C 1
ATOM 708 O O . ILE A 1 91 ? 0.144 18.359 -0.08 1 98.06 91 ILE A O 1
ATOM 712 N N . ALA A 1 92 ? -0.105 16.828 -1.672 1 97.25 92 ALA A N 1
ATOM 713 C CA . ALA A 1 92 ? -1.165 17.578 -2.348 1 97.25 92 ALA A CA 1
ATOM 714 C C . ALA A 1 92 ? -2.381 17.75 -1.439 1 97.25 92 ALA A C 1
ATOM 716 O O . ALA A 1 92 ? -3.01 18.812 -1.423 1 97.25 92 ALA A O 1
ATOM 717 N N . ARG A 1 93 ? -2.684 16.688 -0.755 1 95.12 93 ARG A N 1
ATOM 718 C CA . ARG A 1 93 ? -3.791 16.719 0.195 1 95.12 93 ARG A CA 1
ATOM 719 C C . ARG A 1 93 ? -3.551 17.766 1.287 1 95.12 93 ARG A C 1
ATOM 721 O O . ARG A 1 93 ? -4.445 18.531 1.62 1 95.12 93 ARG A O 1
ATOM 728 N N . GLU A 1 94 ? -2.369 17.797 1.803 1 96.12 94 GLU A N 1
ATOM 729 C CA . GLU A 1 94 ? -1.979 18.797 2.793 1 96.12 94 GLU A CA 1
ATOM 730 C C . GLU A 1 94 ? -2.057 20.203 2.213 1 96.12 94 GLU A C 1
ATOM 732 O O . GLU A 1 94 ? -2.613 21.109 2.84 1 96.12 94 GLU A O 1
ATOM 737 N N . ALA A 1 95 ? -1.526 20.359 1.07 1 95.5 95 ALA A N 1
ATOM 738 C CA . ALA A 1 95 ? -1.4 21.672 0.44 1 95.5 95 ALA A CA 1
ATOM 739 C C . ALA A 1 95 ? -2.771 22.297 0.19 1 95.5 95 ALA A C 1
ATOM 741 O O . ALA A 1 95 ? -2.932 23.516 0.274 1 95.5 95 ALA A O 1
ATOM 742 N N . ARG A 1 96 ? -3.717 21.5 -0.102 1 93.38 96 ARG A N 1
ATOM 743 C CA . ARG A 1 96 ? -5.074 21.969 -0.347 1 93.38 96 ARG A CA 1
ATOM 744 C C . ARG A 1 96 ? -5.645 22.656 0.891 1 93.38 96 ARG A C 1
ATOM 746 O O . ARG A 1 96 ? -6.359 23.656 0.779 1 93.38 96 ARG A O 1
ATOM 753 N N . VAL A 1 97 ? -5.281 22.172 1.995 1 90.5 97 VAL A N 1
ATOM 754 C CA . VAL A 1 97 ? -5.832 22.688 3.246 1 90.5 97 VAL A CA 1
ATOM 755 C C . VAL A 1 97 ? -4.977 23.844 3.752 1 90.5 97 VAL A C 1
ATOM 757 O O . VAL A 1 97 ? -5.504 24.875 4.195 1 90.5 97 VAL A O 1
ATOM 760 N N . ILE A 1 98 ? -3.715 23.734 3.664 1 85.94 98 ILE A N 1
ATOM 761 C CA . ILE A 1 98 ? -2.797 24.766 4.148 1 85.94 98 ILE A CA 1
ATOM 762 C C . ILE A 1 98 ? -2.949 26.031 3.312 1 85.94 98 ILE A C 1
ATOM 764 O O . ILE A 1 98 ? -2.891 27.141 3.842 1 85.94 98 ILE A O 1
ATOM 768 N N . ARG A 1 99 ? -3.096 25.922 1.949 1 77.06 99 ARG A N 1
ATOM 769 C CA . ARG A 1 99 ? -3.295 27.078 1.089 1 77.06 99 ARG A CA 1
ATOM 770 C C . ARG A 1 99 ? -4.66 27.719 1.338 1 77.06 99 ARG A C 1
ATOM 772 O O . ARG A 1 99 ? -4.828 28.922 1.144 1 77.06 99 ARG A O 1
ATOM 779 N N . GLU A 1 100 ? -5.562 26.844 1.601 1 65.62 100 GLU A N 1
ATOM 780 C CA . GLU A 1 100 ? -6.891 27.391 1.856 1 65.62 100 GLU A CA 1
ATOM 781 C C . GLU A 1 100 ? -6.906 28.234 3.131 1 65.62 100 GLU A C 1
ATOM 783 O O . GLU A 1 100 ? -7.785 29.078 3.312 1 65.62 100 GLU A O 1
ATOM 788 N N . VAL A 1 101 ? -5.777 28.25 3.896 1 56.28 101 VAL A N 1
ATOM 789 C CA . VAL A 1 101 ? -5.762 29.094 5.09 1 56.28 101 VAL A CA 1
ATOM 790 C C . VAL A 1 101 ? -4.957 30.359 4.816 1 56.28 101 VAL A C 1
ATOM 792 O O . VAL A 1 101 ? -3.938 30.328 4.125 1 56.28 101 VAL A O 1
ATOM 795 N N . MET B 1 1 ? 7.301 -2.375 22.281 1 40.53 1 MET B N 1
ATOM 796 C CA . MET B 1 1 ? 5.965 -2.441 21.703 1 40.53 1 MET B CA 1
ATOM 797 C C . MET B 1 1 ? 5.637 -1.158 20.953 1 40.53 1 MET B C 1
ATOM 799 O O . MET B 1 1 ? 5.613 -0.075 21.531 1 40.53 1 MET B O 1
ATOM 803 N N . SER B 1 2 ? 6.043 -0.979 19.797 1 58.34 2 SER B N 1
ATOM 804 C CA . SER B 1 2 ? 5.938 0.305 19.109 1 58.34 2 SER B CA 1
ATOM 805 C C . SER B 1 2 ? 4.539 0.896 19.25 1 58.34 2 SER B C 1
ATOM 807 O O . SER B 1 2 ? 3.566 0.331 18.75 1 58.34 2 SER B O 1
ATOM 809 N N . THR B 1 3 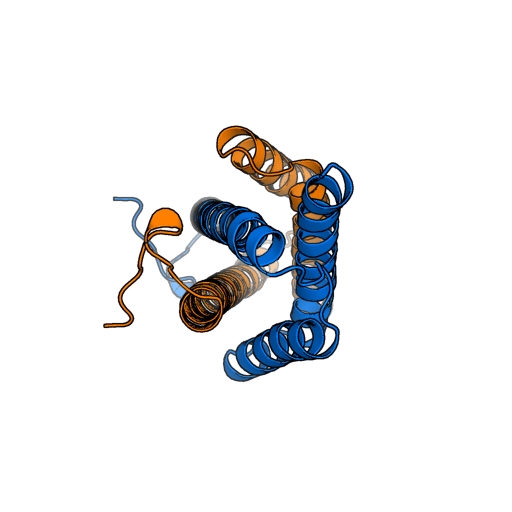? 4.223 1.617 20.281 1 75.12 3 THR B N 1
ATOM 810 C CA . THR B 1 3 ? 2.941 2.121 20.766 1 75.12 3 THR B CA 1
ATOM 811 C C . THR B 1 3 ? 2.287 3.029 19.719 1 75.12 3 THR B C 1
ATOM 813 O O . THR B 1 3 ? 2.908 3.98 19.25 1 75.12 3 THR B O 1
ATOM 816 N N . SER B 1 4 ? 1.294 2.439 19.031 1 89.62 4 SER B N 1
ATOM 817 C CA . SER B 1 4 ? 0.457 3.232 18.125 1 89.62 4 SER B CA 1
ATOM 818 C C . SER B 1 4 ? -0.319 4.297 18.891 1 89.62 4 SER B C 1
ATOM 820 O O . SER B 1 4 ? -1.007 3.988 19.875 1 89.62 4 SER B O 1
ATOM 822 N N . ILE B 1 5 ? 0.039 5.523 18.641 1 94.25 5 ILE B N 1
ATOM 823 C CA . ILE B 1 5 ? -0.718 6.645 19.188 1 94.25 5 ILE B CA 1
ATOM 824 C C . ILE B 1 5 ? -1.624 7.227 18.094 1 94.25 5 ILE B C 1
ATOM 826 O O . ILE B 1 5 ? -1.188 7.441 16.969 1 94.25 5 ILE B O 1
ATOM 830 N N . PRO B 1 6 ? -2.863 7.391 18.5 1 97 6 PRO B N 1
ATOM 831 C CA . PRO B 1 6 ? -3.754 7.969 17.484 1 97 6 PRO B CA 1
ATOM 832 C C . PRO B 1 6 ? -3.332 9.375 17.062 1 97 6 PRO B C 1
ATOM 834 O O . PRO B 1 6 ? -2.609 10.055 17.797 1 97 6 PRO B O 1
ATOM 837 N N . PRO B 1 7 ? -3.729 9.742 15.898 1 97.94 7 PRO B N 1
ATOM 838 C CA . PRO B 1 7 ? -3.283 11.016 15.32 1 97.94 7 PRO B CA 1
ATOM 839 C C . PRO B 1 7 ? -3.502 12.203 16.25 1 97.94 7 PRO B C 1
ATOM 841 O O . PRO B 1 7 ? -2.621 13.047 16.406 1 97.94 7 PRO B O 1
ATOM 844 N N . GLN B 1 8 ? -4.648 12.25 16.922 1 96.44 8 GLN B N 1
ATOM 845 C CA . GLN B 1 8 ? -5 13.406 17.734 1 96.44 8 GLN B CA 1
ATOM 846 C C . GLN B 1 8 ? -4.055 13.539 18.922 1 96.44 8 GLN B C 1
ATOM 848 O O . GLN B 1 8 ? -3.957 14.609 19.531 1 96.44 8 GLN B O 1
ATOM 853 N N . ASP B 1 9 ? -3.332 12.469 19.234 1 97.31 9 ASP B N 1
ATOM 854 C CA . ASP B 1 9 ? -2.457 12.484 20.406 1 97.31 9 ASP B CA 1
ATOM 855 C C . ASP B 1 9 ? -1.013 12.781 20 1 97.31 9 ASP B C 1
ATOM 857 O O . ASP B 1 9 ? -0.135 12.883 20.859 1 97.31 9 ASP B O 1
ATOM 861 N N . CYS B 1 10 ? -0.781 12.844 18.719 1 97.31 10 CYS B N 1
ATOM 862 C CA . CYS B 1 10 ? 0.52 13.328 18.266 1 97.31 10 CYS B CA 1
ATOM 863 C C . CYS B 1 10 ? 0.647 14.836 18.484 1 97.31 10 CYS B C 1
ATOM 865 O O . CYS B 1 10 ? -0.073 15.617 17.875 1 97.31 10 CYS B O 1
ATOM 867 N N . THR B 1 11 ? 1.61 15.25 19.266 1 95.31 11 THR B N 1
ATOM 868 C CA . THR B 1 11 ? 1.666 16.656 19.672 1 95.31 11 THR B CA 1
ATOM 869 C C . THR B 1 11 ? 2.744 17.406 18.875 1 95.31 11 THR B C 1
ATOM 871 O O . THR B 1 11 ? 2.854 18.625 18.984 1 95.31 11 THR B O 1
ATOM 874 N N . ASP B 1 12 ? 3.564 16.625 18.219 1 96.19 12 ASP B N 1
ATOM 875 C CA . ASP B 1 12 ? 4.605 17.25 17.422 1 96.19 12 ASP B CA 1
ATOM 876 C C . ASP B 1 12 ? 4.93 16.422 16.188 1 96.19 12 ASP B C 1
ATOM 878 O O . ASP B 1 12 ? 4.469 15.281 16.062 1 96.19 12 ASP B O 1
ATOM 882 N N . MET B 1 13 ? 5.727 17.016 15.312 1 96.69 13 MET B N 1
ATOM 883 C CA . MET B 1 13 ? 6.016 16.391 14.031 1 96.69 13 MET B CA 1
ATOM 884 C C . MET B 1 13 ? 6.859 15.133 14.219 1 96.69 13 MET B C 1
ATOM 886 O O . MET B 1 13 ? 6.723 14.172 13.461 1 96.69 13 MET B O 1
ATOM 890 N N . THR B 1 14 ? 7.703 15.148 15.227 1 97.12 14 THR B N 1
ATOM 891 C CA . THR B 1 14 ? 8.562 13.992 15.469 1 97.12 14 THR B CA 1
ATOM 892 C C . THR B 1 14 ? 7.734 12.758 15.797 1 97.12 14 THR B C 1
ATOM 894 O O . THR B 1 14 ? 7.914 11.703 15.195 1 97.12 14 THR B O 1
ATOM 897 N N . SER B 1 15 ? 6.773 12.938 16.703 1 97.12 15 SER B N 1
ATOM 898 C CA . SER B 1 15 ? 5.906 11.828 17.062 1 97.12 15 SER B CA 1
ATOM 899 C C . SER B 1 15 ? 5.004 11.414 15.906 1 97.12 15 SER B C 1
ATOM 901 O O . SER B 1 15 ? 4.738 10.227 15.711 1 97.12 15 SER B O 1
ATOM 903 N N . LEU B 1 16 ? 4.562 12.32 15.18 1 97.81 16 LEU B N 1
ATOM 904 C CA . LEU B 1 16 ? 3.701 12.055 14.031 1 97.81 16 LEU B CA 1
ATOM 905 C C . LEU B 1 16 ? 4.441 11.258 12.969 1 97.81 16 LEU B C 1
ATOM 907 O O . LEU B 1 16 ? 3.941 10.242 12.492 1 97.81 16 LEU B O 1
ATOM 911 N N . ARG B 1 17 ? 5.656 11.656 12.711 1 98.06 17 ARG B N 1
ATOM 912 C CA . ARG B 1 17 ? 6.461 10.984 11.695 1 98.06 17 ARG B CA 1
ATOM 913 C C . ARG B 1 17 ? 6.805 9.555 12.125 1 98.06 17 ARG B C 1
ATOM 915 O O . ARG B 1 17 ? 6.871 8.648 11.297 1 98.06 17 ARG B O 1
ATOM 922 N N . ALA B 1 18 ? 6.969 9.422 13.344 1 98.06 18 ALA B N 1
ATOM 923 C CA . ALA B 1 18 ? 7.254 8.078 13.852 1 98.06 18 ALA B CA 1
ATOM 924 C C . ALA B 1 18 ? 6.09 7.133 13.586 1 98.06 18 ALA B C 1
ATOM 926 O O . ALA B 1 18 ? 6.297 5.953 13.289 1 98.06 18 ALA B O 1
ATOM 927 N N . GLN B 1 19 ? 4.879 7.645 13.656 1 98.56 19 GLN B N 1
ATOM 928 C CA . GLN B 1 19 ? 3.697 6.828 13.398 1 98.56 19 GLN B CA 1
ATOM 929 C C . GLN B 1 19 ? 3.566 6.504 11.914 1 98.56 19 GLN B C 1
ATOM 931 O O . GLN B 1 19 ? 3.26 5.371 11.547 1 98.56 19 GLN B O 1
ATOM 936 N N . ILE B 1 20 ? 3.822 7.469 11.07 1 98.69 20 ILE B N 1
ATOM 937 C CA . ILE B 1 20 ? 3.77 7.254 9.625 1 98.69 20 ILE B CA 1
ATOM 938 C C . ILE B 1 20 ? 4.828 6.234 9.219 1 98.69 20 ILE B C 1
ATOM 940 O O . ILE B 1 20 ? 4.547 5.316 8.445 1 98.69 20 ILE B O 1
ATOM 944 N N . ASP B 1 21 ? 6.008 6.359 9.82 1 98.56 21 ASP B N 1
ATOM 945 C CA . ASP B 1 21 ? 7.09 5.43 9.508 1 98.56 21 ASP B CA 1
ATOM 946 C C . ASP B 1 21 ? 6.738 4.008 9.953 1 98.56 21 ASP B C 1
ATOM 948 O O . ASP B 1 21 ? 7.074 3.039 9.266 1 98.56 21 ASP B O 1
ATOM 952 N N . ARG B 1 22 ? 6.148 3.916 11.062 1 98.25 22 ARG B N 1
ATOM 953 C CA . ARG B 1 22 ? 5.688 2.617 11.547 1 98.25 22 ARG B CA 1
ATOM 954 C C . ARG B 1 22 ? 4.672 2.006 10.586 1 98.25 22 ARG B C 1
ATOM 956 O O . ARG B 1 22 ? 4.77 0.829 10.234 1 98.25 22 ARG B O 1
ATOM 963 N N . LEU B 1 23 ? 3.672 2.775 10.164 1 98.69 23 LEU B N 1
ATOM 964 C CA . LEU B 1 23 ? 2.664 2.305 9.219 1 98.69 23 LEU B CA 1
ATOM 965 C C . LEU B 1 23 ? 3.309 1.878 7.902 1 98.69 23 LEU B C 1
ATOM 967 O O . LEU B 1 23 ? 2.92 0.865 7.316 1 98.69 23 LEU B O 1
ATOM 971 N N . ASP B 1 24 ? 4.316 2.635 7.496 1 98.81 24 ASP B N 1
ATOM 972 C CA . ASP B 1 24 ? 5.004 2.307 6.254 1 98.81 24 ASP B CA 1
ATOM 973 C C . ASP B 1 24 ? 5.684 0.94 6.348 1 98.81 24 ASP B C 1
ATOM 975 O O . ASP B 1 24 ? 5.637 0.155 5.398 1 98.81 24 ASP B O 1
ATOM 979 N N . ARG B 1 25 ? 6.27 0.658 7.461 1 98.25 25 ARG B N 1
ATOM 980 C CA . ARG B 1 25 ? 6.906 -0.642 7.648 1 98.25 25 ARG B CA 1
ATOM 981 C C . ARG B 1 25 ? 5.871 -1.764 7.621 1 98.25 25 ARG B C 1
ATOM 983 O O . ARG B 1 25 ? 6.113 -2.824 7.039 1 98.25 25 ARG B O 1
ATOM 990 N N . GLU B 1 26 ? 4.762 -1.495 8.195 1 98.56 26 GLU B N 1
ATOM 991 C CA . GLU B 1 26 ? 3.693 -2.488 8.203 1 98.56 26 GLU B CA 1
ATOM 992 C C . GLU B 1 26 ? 3.137 -2.707 6.797 1 98.56 26 GLU B C 1
ATOM 994 O O . GLU B 1 26 ? 2.873 -3.844 6.398 1 98.56 26 GLU B O 1
ATOM 999 N N . LEU B 1 27 ? 2.932 -1.617 6.086 1 98.88 27 LEU B N 1
ATOM 1000 C CA . LEU B 1 27 ? 2.475 -1.687 4.703 1 98.88 27 LEU B CA 1
ATOM 1001 C C . LEU B 1 27 ? 3.422 -2.533 3.859 1 98.88 27 LEU B C 1
ATOM 1003 O O . LEU B 1 27 ? 2.98 -3.424 3.129 1 98.88 27 LEU B O 1
ATOM 1007 N N . ILE B 1 28 ? 4.699 -2.312 4.039 1 98.88 28 ILE B N 1
ATOM 1008 C CA . ILE B 1 28 ? 5.695 -3.023 3.244 1 98.88 28 ILE B CA 1
ATOM 1009 C C . ILE B 1 28 ? 5.684 -4.508 3.609 1 98.88 28 ILE B C 1
ATOM 1011 O O . ILE B 1 28 ? 5.797 -5.367 2.734 1 98.88 28 ILE B O 1
ATOM 1015 N N . SER B 1 29 ? 5.488 -4.762 4.879 1 98.62 29 SER B N 1
ATOM 1016 C CA . SER B 1 29 ? 5.426 -6.152 5.32 1 98.62 29 SER B CA 1
ATOM 1017 C C . SER B 1 29 ? 4.227 -6.871 4.711 1 98.62 29 SER B C 1
ATOM 1019 O O . SER B 1 29 ? 4.336 -8.023 4.289 1 98.62 29 SER B O 1
ATOM 1021 N N . LEU B 1 30 ? 3.096 -6.219 4.629 1 98.69 30 LEU B N 1
ATOM 1022 C CA . LEU B 1 30 ? 1.905 -6.816 4.031 1 98.69 30 LEU B CA 1
ATOM 1023 C C . LEU B 1 30 ? 2.09 -7.008 2.529 1 98.69 30 LEU B C 1
ATOM 1025 O O . LEU B 1 30 ? 1.625 -7.996 1.964 1 98.69 30 LEU B O 1
ATOM 1029 N N . LEU B 1 31 ? 2.768 -6.066 1.871 1 98.88 31 LEU B N 1
ATOM 1030 C CA . LEU B 1 31 ? 3.037 -6.188 0.443 1 98.88 31 LEU B CA 1
ATOM 1031 C C . LEU B 1 31 ? 3.977 -7.355 0.162 1 98.88 31 LEU B C 1
ATOM 1033 O O . LEU B 1 31 ? 3.818 -8.055 -0.838 1 98.88 31 LEU B O 1
ATOM 1037 N N . ALA B 1 32 ? 4.957 -7.543 1.048 1 98.56 32 ALA B N 1
ATOM 1038 C CA . ALA B 1 32 ? 5.852 -8.695 0.921 1 98.56 32 ALA B CA 1
ATOM 1039 C C . ALA B 1 32 ? 5.082 -10 1.083 1 98.56 32 ALA B C 1
ATOM 1041 O O . ALA B 1 32 ? 5.309 -10.953 0.335 1 98.56 32 ALA B O 1
ATOM 1042 N N . ALA B 1 33 ? 4.211 -10 2.061 1 98.19 33 ALA B N 1
ATOM 1043 C CA . ALA B 1 33 ? 3.363 -11.18 2.246 1 98.19 33 ALA B CA 1
ATOM 1044 C C . ALA B 1 33 ? 2.521 -11.453 1.004 1 98.19 33 ALA B C 1
ATOM 1046 O O . ALA B 1 33 ? 2.4 -12.602 0.566 1 98.19 33 ALA B O 1
ATOM 1047 N N . ARG B 1 34 ? 1.94 -10.469 0.443 1 98.56 34 ARG B N 1
ATOM 1048 C CA . ARG B 1 34 ? 1.133 -10.594 -0.766 1 98.56 34 ARG B CA 1
ATOM 1049 C C . ARG B 1 34 ? 1.94 -11.203 -1.904 1 98.56 34 ARG B C 1
ATOM 1051 O O . ARG B 1 34 ? 1.438 -12.055 -2.643 1 98.56 34 ARG B O 1
ATOM 1058 N N . ALA B 1 35 ? 3.18 -10.727 -2.037 1 98.44 35 ALA B N 1
ATOM 1059 C CA . ALA B 1 35 ? 4.062 -11.258 -3.074 1 98.44 35 ALA B CA 1
ATOM 1060 C C . ALA B 1 35 ? 4.301 -12.75 -2.877 1 98.44 35 ALA B C 1
ATOM 1062 O O . ALA B 1 35 ? 4.434 -13.5 -3.848 1 98.44 35 ALA B O 1
ATOM 1063 N N . GLY B 1 36 ? 4.359 -13.125 -1.657 1 97.94 36 GLY B N 1
ATOM 1064 C CA . GLY B 1 36 ? 4.504 -14.547 -1.376 1 97.94 36 GLY B CA 1
ATOM 1065 C C . GLY B 1 36 ? 3.338 -15.375 -1.882 1 97.94 36 GLY B C 1
ATOM 1066 O O . GLY B 1 36 ? 3.527 -16.484 -2.377 1 97.94 36 GLY B O 1
ATOM 1067 N N . TYR B 1 37 ? 2.154 -14.852 -1.732 1 98.31 37 TYR B N 1
ATOM 1068 C CA . TYR B 1 37 ? 0.983 -15.547 -2.256 1 98.31 37 TYR B CA 1
ATOM 1069 C C . TYR B 1 37 ? 1.002 -15.57 -3.779 1 98.31 37 TYR B C 1
ATOM 1071 O O . TYR B 1 37 ? 0.553 -16.547 -4.395 1 98.31 37 TYR B O 1
ATOM 1079 N N . ILE B 1 38 ? 1.528 -14.555 -4.438 1 98.25 38 ILE B N 1
ATOM 1080 C CA . ILE B 1 38 ? 1.652 -14.508 -5.891 1 98.25 38 ILE B CA 1
ATOM 1081 C C . ILE B 1 38 ? 2.605 -15.609 -6.359 1 98.25 38 ILE B C 1
ATOM 1083 O O . ILE B 1 38 ? 2.354 -16.266 -7.371 1 98.25 38 ILE B O 1
ATOM 1087 N N . ASP B 1 39 ? 3.639 -15.773 -5.582 1 97.31 39 ASP B N 1
ATOM 1088 C CA . ASP B 1 39 ? 4.566 -16.844 -5.918 1 97.31 39 ASP B CA 1
ATOM 1089 C C . ASP B 1 39 ? 3.877 -18.219 -5.84 1 97.31 39 ASP B C 1
ATOM 1091 O O . ASP B 1 39 ? 4.113 -19.078 -6.68 1 97.31 39 ASP B O 1
ATOM 1095 N N . ARG B 1 40 ? 3.09 -18.359 -4.848 1 97.38 40 ARG B N 1
ATOM 1096 C CA . ARG B 1 40 ? 2.322 -19.594 -4.715 1 97.38 40 ARG B CA 1
ATOM 1097 C C . ARG B 1 40 ? 1.357 -19.766 -5.883 1 97.38 40 ARG B C 1
ATOM 1099 O O . ARG B 1 40 ? 1.154 -20.891 -6.371 1 97.38 40 ARG B O 1
ATOM 1106 N N . ALA B 1 41 ? 0.745 -18.703 -6.328 1 97.62 41 ALA B N 1
ATOM 1107 C CA . ALA B 1 41 ? -0.167 -18.734 -7.469 1 97.62 41 ALA B CA 1
ATOM 1108 C C . ALA B 1 41 ? 0.522 -19.297 -8.711 1 97.62 41 ALA B C 1
ATOM 1110 O O . ALA B 1 41 ? -0.085 -20.047 -9.477 1 97.62 41 ALA B O 1
ATOM 1111 N N . VAL B 1 42 ? 1.788 -18.906 -8.875 1 96.75 42 VAL B N 1
ATOM 1112 C CA . VAL B 1 42 ? 2.57 -19.406 -10 1 96.75 42 VAL B CA 1
ATOM 1113 C C . VAL B 1 42 ? 2.578 -20.938 -10 1 96.75 42 VAL B C 1
ATOM 1115 O O . VAL B 1 42 ? 2.324 -21.562 -11.031 1 96.75 42 VAL B O 1
ATOM 1118 N N . GLU B 1 43 ? 2.793 -21.547 -8.875 1 95.25 43 GLU B N 1
ATOM 1119 C CA . GLU B 1 43 ? 2.865 -23 -8.742 1 95.25 43 GLU B CA 1
ATOM 1120 C C . GLU B 1 43 ? 1.529 -23.656 -9.086 1 95.25 43 GLU B C 1
ATOM 1122 O O . GLU B 1 43 ? 1.489 -24.672 -9.781 1 95.25 43 GLU B O 1
ATOM 1127 N N . LEU B 1 44 ? 0.521 -23.109 -8.594 1 95.44 44 LEU B N 1
ATOM 1128 C CA . LEU B 1 44 ? -0.812 -23.672 -8.805 1 95.44 44 LEU B CA 1
ATOM 1129 C C . LEU B 1 44 ? -1.229 -23.547 -10.266 1 95.44 44 LEU B C 1
ATOM 1131 O O . LEU B 1 44 ? -1.849 -24.453 -10.82 1 95.44 44 LEU B O 1
ATOM 1135 N N . LYS B 1 45 ? -0.872 -22.469 -10.891 1 95.62 45 LYS B N 1
ATOM 1136 C CA . LYS B 1 45 ? -1.257 -22.219 -12.273 1 95.62 45 LYS B CA 1
ATOM 1137 C C . LYS B 1 45 ? -0.473 -23.109 -13.234 1 95.62 45 LYS B C 1
ATOM 1139 O O . LYS B 1 45 ? -1.029 -23.625 -14.203 1 95.62 45 LYS B O 1
ATOM 1144 N N . GLN B 1 46 ? 0.823 -23.172 -13.016 1 91.69 46 GLN B N 1
ATOM 1145 C CA . GLN B 1 46 ? 1.659 -24.016 -13.859 1 91.69 46 GLN B CA 1
ATOM 1146 C C . GLN B 1 46 ? 1.124 -25.453 -13.906 1 91.69 46 GLN B C 1
ATOM 1148 O O . GLN B 1 46 ? 1.072 -26.062 -14.977 1 91.69 46 GLN B O 1
ATOM 1153 N N . GLY B 1 47 ? 0.687 -25.875 -12.812 1 86.56 47 GLY B N 1
ATOM 1154 C CA . GLY B 1 47 ? 0.176 -27.234 -12.758 1 86.56 47 GLY B CA 1
ATOM 1155 C C . GLY B 1 47 ? -1.114 -27.422 -13.531 1 86.56 47 GLY B C 1
ATOM 1156 O O . GLY B 1 47 ? -1.451 -28.531 -13.93 1 86.56 47 GLY B O 1
ATOM 1157 N N . ASN B 1 48 ? -1.827 -26.328 -13.875 1 89.75 48 ASN B N 1
ATOM 1158 C CA . ASN B 1 48 ? -3.148 -26.406 -14.484 1 89.75 48 ASN B CA 1
ATOM 1159 C C . ASN B 1 48 ? -3.186 -25.719 -15.844 1 89.75 48 ASN B C 1
ATOM 1161 O O . ASN B 1 48 ? -4.227 -25.688 -16.5 1 89.75 48 ASN B O 1
ATOM 1165 N N . GLY B 1 49 ? -2.131 -25.094 -16.266 1 89.88 49 GLY B N 1
ATOM 1166 C CA . GLY B 1 49 ? -2.047 -24.406 -17.531 1 89.88 49 GLY B CA 1
ATOM 1167 C C . GLY B 1 49 ? -2.828 -23.109 -17.578 1 89.88 49 GLY B C 1
ATOM 1168 O O . GLY B 1 49 ? -3.338 -22.719 -18.625 1 89.88 49 GLY B O 1
ATOM 1169 N N . TRP B 1 50 ? -2.967 -22.562 -16.469 1 91.75 50 TRP B N 1
ATOM 1170 C CA . TRP B 1 50 ? -3.688 -21.297 -16.359 1 91.75 50 TRP B CA 1
ATOM 1171 C C . TRP B 1 50 ? -2.762 -20.125 -16.656 1 91.75 50 TRP B C 1
ATOM 1173 O O . TRP B 1 50 ? -1.568 -20.172 -16.344 1 91.75 50 TRP B O 1
ATOM 1183 N N . PRO B 1 51 ? -3.326 -19.125 -17.188 1 94.75 51 PRO B N 1
ATOM 1184 C CA . PRO B 1 51 ? -2.506 -17.953 -17.516 1 94.75 51 PRO B CA 1
ATOM 1185 C C . PRO B 1 51 ? -2.211 -17.078 -16.312 1 94.75 51 PRO B C 1
ATOM 1187 O O . PRO B 1 51 ? -2.939 -17.125 -15.312 1 94.75 51 PRO B O 1
ATOM 1190 N N . ALA B 1 52 ? -1.184 -16.312 -16.422 1 96.12 52 ALA B N 1
ATOM 1191 C CA . ALA B 1 52 ? -0.85 -15.344 -15.383 1 96.12 52 ALA B CA 1
ATOM 1192 C C . ALA B 1 52 ? -1.926 -14.266 -15.266 1 96.12 52 ALA B C 1
ATOM 1194 O O . ALA B 1 52 ? -2.373 -13.945 -14.164 1 96.12 52 ALA B O 1
ATOM 1195 N N . ARG B 1 53 ? -2.33 -13.836 -16.484 1 97.12 53 ARG B N 1
ATOM 1196 C CA . ARG B 1 53 ? -3.301 -12.742 -16.5 1 97.12 53 ARG B CA 1
ATOM 1197 C C . ARG B 1 53 ? -4.715 -13.273 -16.703 1 97.12 53 ARG B C 1
ATOM 1199 O O . ARG B 1 53 ? -4.992 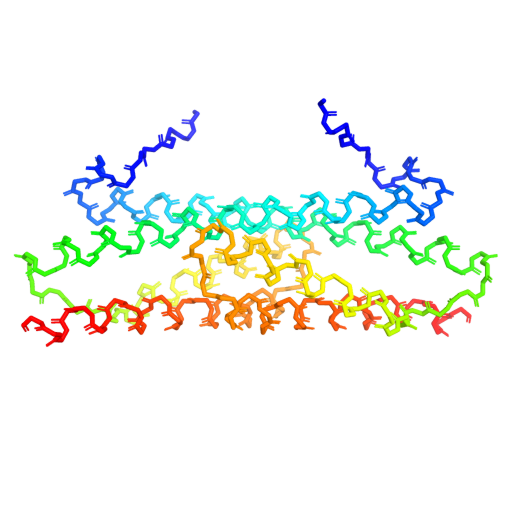-13.961 -17.688 1 97.12 53 ARG B O 1
ATOM 1206 N N . ILE B 1 54 ? -5.492 -12.961 -15.773 1 97.25 54 ILE B N 1
ATOM 1207 C CA . ILE B 1 54 ? -6.93 -13.188 -15.852 1 97.25 54 ILE B CA 1
ATOM 1208 C C . ILE B 1 54 ? -7.672 -11.859 -15.695 1 97.25 54 ILE B C 1
ATOM 1210 O O . ILE B 1 54 ? -7.832 -11.359 -14.586 1 97.25 54 ILE B O 1
ATOM 1214 N N . PRO B 1 55 ? -8.133 -11.281 -16.797 1 98 55 PRO B N 1
ATOM 1215 C CA . PRO B 1 55 ? -8.664 -9.914 -16.797 1 98 55 PRO B CA 1
ATOM 1216 C C . PRO B 1 55 ? -9.805 -9.719 -15.812 1 98 55 PRO B C 1
ATOM 1218 O O . PRO B 1 55 ? -9.875 -8.688 -15.133 1 98 55 PRO B O 1
ATOM 1221 N N . GLU B 1 56 ? -10.648 -10.648 -15.695 1 98.06 56 GLU B N 1
ATOM 1222 C CA . GLU B 1 56 ? -11.773 -10.523 -14.766 1 98.06 56 GLU B CA 1
ATOM 1223 C C . GLU B 1 56 ? -11.289 -10.445 -13.32 1 98.0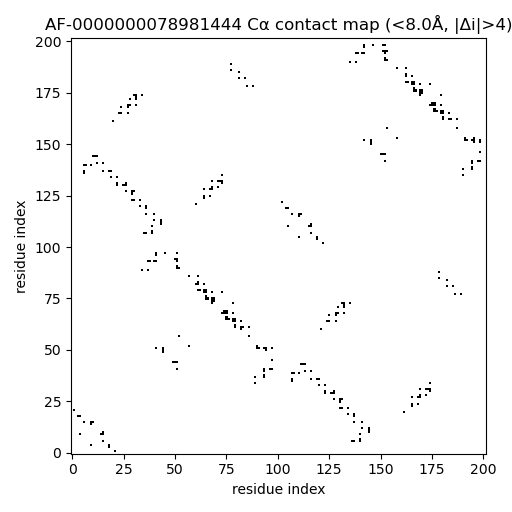6 56 GLU B C 1
ATOM 1225 O O . GLU B 1 56 ? -11.859 -9.711 -12.508 1 98.06 56 GLU B O 1
ATOM 1230 N N . ARG B 1 57 ? -10.227 -11.219 -13.023 1 98.31 57 ARG B N 1
ATOM 1231 C CA . ARG B 1 57 ? -9.664 -11.203 -11.68 1 98.31 57 ARG B CA 1
ATOM 1232 C C . ARG B 1 57 ? -8.961 -9.875 -11.391 1 98.31 57 ARG B C 1
ATOM 1234 O O . ARG B 1 57 ? -9.062 -9.344 -10.289 1 98.31 57 ARG B O 1
ATOM 1241 N N . VAL B 1 58 ? -8.289 -9.344 -12.367 1 98.62 58 VAL B N 1
ATOM 1242 C CA . VAL B 1 58 ? -7.633 -8.047 -12.234 1 98.62 58 VAL B CA 1
ATOM 1243 C C . VAL B 1 58 ? -8.656 -6.98 -11.852 1 98.62 58 VAL B C 1
ATOM 1245 O O . VAL B 1 58 ? -8.484 -6.27 -10.859 1 98.62 58 VAL B O 1
ATOM 1248 N N . GLU B 1 59 ? -9.734 -6.93 -12.633 1 98.75 59 GLU B N 1
ATOM 1249 C CA . GLU B 1 59 ? -10.758 -5.926 -12.383 1 98.75 59 GLU B CA 1
ATOM 1250 C C . GLU B 1 59 ? -11.414 -6.137 -11.016 1 98.75 59 GLU B C 1
ATOM 1252 O O . GLU B 1 59 ? -11.703 -5.176 -10.305 1 98.75 59 GLU B O 1
ATOM 1257 N N . GLU B 1 60 ? -11.625 -7.324 -10.672 1 98.81 60 GLU B N 1
ATOM 1258 C CA . GLU B 1 60 ? -12.203 -7.652 -9.367 1 98.81 60 GLU B CA 1
ATOM 1259 C C . GLU B 1 60 ? -11.328 -7.133 -8.227 1 98.81 60 GLU B C 1
ATOM 1261 O O . GLU B 1 60 ? -11.828 -6.48 -7.309 1 98.81 60 GLU B O 1
ATOM 1266 N N . VAL B 1 61 ? -10.008 -7.414 -8.289 1 98.88 61 VAL B N 1
ATOM 1267 C CA . VAL B 1 61 ? -9.07 -7 -7.25 1 98.88 61 VAL B CA 1
ATOM 1268 C C . VAL B 1 61 ? -9.031 -5.477 -7.168 1 98.88 61 VAL B C 1
ATOM 1270 O O . VAL B 1 61 ? -9.125 -4.906 -6.078 1 98.88 61 VAL B O 1
ATOM 1273 N N . VAL B 1 62 ? -8.961 -4.848 -8.289 1 98.88 62 VAL B N 1
ATOM 1274 C CA . VAL B 1 62 ? -8.828 -3.395 -8.336 1 98.88 62 VAL B CA 1
ATOM 1275 C C . VAL B 1 62 ? -10.125 -2.742 -7.848 1 98.88 62 VAL B C 1
ATOM 1277 O O . VAL B 1 62 ? -10.094 -1.816 -7.035 1 98.88 62 VAL B O 1
ATOM 1280 N N . MET B 1 63 ? -11.234 -3.238 -8.297 1 98.81 63 MET B N 1
ATOM 1281 C CA . MET B 1 63 ? -12.523 -2.641 -7.934 1 98.81 63 MET B CA 1
ATOM 1282 C C . MET B 1 63 ? -12.836 -2.887 -6.461 1 98.81 63 MET B C 1
ATOM 1284 O O . MET B 1 63 ? -13.445 -2.039 -5.805 1 98.81 63 MET B O 1
ATOM 1288 N N . ASN B 1 64 ? -12.484 -4.043 -5.965 1 98.88 64 ASN B N 1
ATOM 1289 C CA . ASN B 1 64 ? -12.633 -4.305 -4.535 1 98.88 64 ASN B CA 1
ATOM 1290 C C . ASN B 1 64 ? -11.805 -3.332 -3.701 1 98.88 64 ASN B C 1
ATOM 1292 O O . ASN B 1 64 ? -12.281 -2.822 -2.684 1 98.88 64 ASN B O 1
ATOM 1296 N N . ALA B 1 65 ? -10.57 -3.109 -4.172 1 98.75 65 ALA B N 1
ATOM 1297 C CA . ALA B 1 65 ? -9.695 -2.17 -3.471 1 98.75 65 ALA B CA 1
ATOM 1298 C C . ALA B 1 65 ? -10.273 -0.758 -3.496 1 98.75 65 ALA B C 1
ATOM 1300 O O . ALA B 1 65 ? -10.297 -0.069 -2.475 1 98.75 65 ALA B O 1
ATOM 1301 N N . ARG B 1 66 ? -10.758 -0.37 -4.645 1 98.75 66 ARG B N 1
ATOM 1302 C CA . ARG B 1 66 ? -11.367 0.946 -4.801 1 98.75 66 ARG B CA 1
ATOM 1303 C C . ARG B 1 66 ? -12.562 1.111 -3.871 1 98.75 66 ARG B C 1
ATOM 1305 O O . ARG B 1 66 ? -12.695 2.137 -3.197 1 98.75 66 ARG B O 1
ATOM 1312 N N . ALA B 1 67 ? -13.422 0.12 -3.816 1 98.75 67 ALA B N 1
ATOM 1313 C CA . ALA B 1 67 ? -14.617 0.149 -2.975 1 98.75 67 ALA B CA 1
ATOM 1314 C C . ALA B 1 67 ? -14.242 0.199 -1.495 1 98.75 67 ALA B C 1
ATOM 1316 O O . ALA B 1 67 ? -14.852 0.938 -0.719 1 98.75 67 ALA B O 1
ATOM 1317 N N . ALA B 1 68 ? -13.258 -0.599 -1.12 1 98.56 68 ALA B N 1
ATOM 1318 C CA . ALA B 1 68 ? -12.789 -0.596 0.262 1 98.56 68 ALA B CA 1
ATOM 1319 C C . ALA B 1 68 ? -12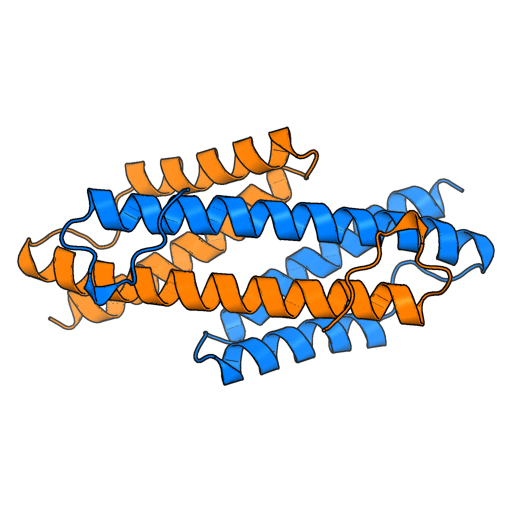.258 0.78 0.659 1 98.56 68 ALA B C 1
ATOM 1321 O O . ALA B 1 68 ? -12.508 1.251 1.771 1 98.56 68 ALA B O 1
ATOM 1322 N N . ALA B 1 69 ? -11.508 1.356 -0.269 1 98.44 69 ALA B N 1
ATOM 1323 C CA . ALA B 1 69 ? -10.977 2.697 -0.028 1 98.44 69 ALA B CA 1
ATOM 1324 C C . ALA B 1 69 ? -12.109 3.697 0.207 1 98.44 69 ALA B C 1
ATOM 1326 O O . ALA B 1 69 ? -12.078 4.461 1.176 1 98.44 69 ALA B O 1
ATOM 1327 N N . GLU B 1 70 ? -13.086 3.672 -0.655 1 98.12 70 GLU B N 1
ATOM 1328 C CA . GLU B 1 70 ? -14.234 4.559 -0.528 1 98.12 70 GLU B CA 1
ATOM 1329 C C . GLU B 1 70 ? -14.93 4.367 0.816 1 98.12 70 GLU B C 1
ATOM 1331 O O . GLU B 1 70 ? -15.289 5.344 1.48 1 98.12 70 GLU B O 1
ATOM 1336 N N . GLY B 1 71 ? -15.102 3.18 1.19 1 98.19 71 GLY B N 1
ATOM 1337 C CA . GLY B 1 71 ? -15.766 2.854 2.441 1 98.19 71 GLY B CA 1
ATOM 1338 C C . GLY B 1 71 ? -15.016 3.355 3.662 1 98.19 71 GLY B C 1
ATOM 1339 O O . GLY B 1 71 ? -15.602 3.525 4.73 1 98.19 71 GLY B O 1
ATOM 1340 N N . GLN B 1 72 ? -13.727 3.627 3.51 1 97.81 72 GLN B N 1
ATOM 1341 C CA . GLN B 1 72 ? -12.906 4.059 4.637 1 97.81 72 GLN B CA 1
ATOM 1342 C C . GLN B 1 72 ? -12.508 5.523 4.5 1 97.81 72 GLN B C 1
ATOM 1344 O O . GLN B 1 72 ? -11.609 5.996 5.199 1 97.81 72 GLN B O 1
ATOM 1349 N N . GLY B 1 73 ? -13.047 6.164 3.52 1 96.56 73 GLY B N 1
ATOM 1350 C CA . GLY B 1 73 ? -12.828 7.594 3.367 1 96.56 73 GLY B CA 1
ATOM 1351 C C . GLY B 1 73 ? -11.516 7.93 2.682 1 96.56 73 GLY B C 1
ATOM 1352 O O . GLY B 1 73 ? -11 9.039 2.828 1 96.56 73 GLY B O 1
ATOM 1353 N N . LEU B 1 74 ? -10.992 6.988 2.08 1 97.75 74 LEU B N 1
ATOM 1354 C CA . LEU B 1 74 ? -9.766 7.18 1.315 1 97.75 74 LEU B CA 1
ATOM 1355 C C . LEU B 1 74 ? -10.078 7.473 -0.148 1 97.75 74 LEU B C 1
ATOM 1357 O O . LEU B 1 74 ? -11.125 7.066 -0.66 1 97.75 74 LEU B O 1
ATOM 1361 N N . ASP B 1 75 ? -9.266 8.203 -0.813 1 97.81 75 ASP B N 1
ATOM 1362 C CA . ASP B 1 75 ? -9.422 8.547 -2.221 1 97.81 75 ASP B CA 1
ATOM 1363 C C . ASP B 1 75 ? -9.438 7.301 -3.1 1 97.81 75 ASP B C 1
ATOM 1365 O O . ASP B 1 75 ? -8.398 6.66 -3.291 1 97.81 75 ASP B O 1
ATOM 1369 N N . PRO B 1 76 ? -10.57 6.965 -3.639 1 98.38 76 PRO B N 1
ATOM 1370 C CA . PRO B 1 76 ? -10.633 5.734 -4.43 1 98.38 76 PRO B CA 1
ATOM 1371 C C . PRO B 1 76 ? -9.797 5.805 -5.703 1 98.38 76 PRO B C 1
ATOM 1373 O O . PRO B 1 76 ? -9.336 4.773 -6.203 1 98.38 76 PRO B O 1
ATOM 1376 N N . GLY B 1 77 ? -9.625 7 -6.266 1 98.5 77 GLY B N 1
ATOM 1377 C CA . GLY B 1 77 ? -8.773 7.156 -7.434 1 98.5 77 GLY B CA 1
ATOM 1378 C C . GLY B 1 77 ? -7.32 6.824 -7.16 1 98.5 77 GLY B C 1
ATOM 1379 O O . GLY B 1 77 ? -6.668 6.152 -7.965 1 98.5 77 GLY B O 1
ATOM 1380 N N . LEU B 1 78 ? -6.812 7.281 -6.02 1 98.5 78 LEU B N 1
ATOM 1381 C CA . LEU B 1 78 ? -5.457 6.938 -5.613 1 98.5 78 LEU B CA 1
ATOM 1382 C C . LEU B 1 78 ? -5.293 5.422 -5.5 1 98.5 78 LEU B C 1
ATOM 1384 O O . LEU B 1 78 ? -4.34 4.855 -6.043 1 98.5 78 LEU B O 1
ATOM 1388 N N . ILE B 1 79 ? -6.227 4.836 -4.805 1 98.81 79 ILE B N 1
ATOM 1389 C CA . ILE B 1 79 ? -6.125 3.408 -4.523 1 98.81 79 ILE B CA 1
ATOM 1390 C C . ILE B 1 79 ? -6.223 2.617 -5.824 1 98.81 79 ILE B C 1
ATOM 1392 O O . ILE B 1 79 ? -5.496 1.64 -6.02 1 98.81 79 ILE B O 1
ATOM 1396 N N . GLU B 1 80 ? -7.113 3.047 -6.699 1 98.88 80 GLU B N 1
ATOM 1397 C CA . GLU B 1 80 ? -7.184 2.385 -7.996 1 98.88 80 GLU B CA 1
ATOM 1398 C C . GLU B 1 80 ? -5.844 2.443 -8.719 1 98.88 80 GLU B C 1
ATOM 1400 O O . GLU B 1 80 ? -5.375 1.437 -9.258 1 98.88 80 GLU B O 1
ATOM 1405 N N . ASP B 1 81 ? -5.23 3.547 -8.75 1 98.75 81 ASP B N 1
ATOM 1406 C CA . ASP B 1 81 ? -3.951 3.723 -9.438 1 98.75 81 ASP B CA 1
ATOM 1407 C C . ASP B 1 81 ? -2.869 2.842 -8.812 1 98.75 81 ASP B C 1
ATOM 1409 O O . ASP B 1 81 ? -2.137 2.154 -9.531 1 98.75 81 ASP B O 1
ATOM 1413 N N . LEU B 1 82 ? -2.746 2.854 -7.504 1 98.88 82 LEU B N 1
ATOM 1414 C CA . LEU B 1 82 ? -1.746 2.053 -6.809 1 98.88 82 LEU B CA 1
ATOM 1415 C C . LEU B 1 82 ? -1.973 0.564 -7.055 1 98.88 82 LEU B C 1
ATOM 1417 O O . LEU B 1 82 ? -1.021 -0.183 -7.289 1 98.88 82 LEU B O 1
ATOM 1421 N N . TRP B 1 83 ? -3.191 0.161 -7.012 1 98.94 83 TRP B N 1
ATOM 1422 C CA . TRP B 1 83 ? -3.494 -1.263 -7.125 1 98.94 83 TRP B CA 1
ATOM 1423 C C . TRP B 1 83 ? -3.301 -1.748 -8.562 1 98.94 83 TRP B C 1
ATOM 1425 O O . TRP B 1 83 ? -2.887 -2.887 -8.789 1 98.94 83 TRP B O 1
ATOM 1435 N N . ARG B 1 84 ? -3.633 -0.906 -9.547 1 98.88 84 ARG B N 1
ATOM 1436 C CA . ARG B 1 84 ? -3.359 -1.301 -10.93 1 98.88 84 ARG B CA 1
ATOM 1437 C C . ARG B 1 84 ? -1.87 -1.545 -11.141 1 98.88 84 ARG B C 1
ATOM 1439 O O . ARG B 1 84 ? -1.48 -2.533 -11.766 1 98.88 84 ARG B O 1
ATOM 1446 N N . GLN B 1 85 ? -1.082 -0.698 -10.594 1 98.81 85 GLN B N 1
ATOM 1447 C CA . GLN B 1 85 ? 0.363 -0.884 -10.68 1 98.81 85 GLN B CA 1
ATOM 1448 C C . GLN B 1 85 ? 0.8 -2.15 -9.953 1 98.81 85 GLN B C 1
ATOM 1450 O O . GLN B 1 85 ? 1.604 -2.928 -10.477 1 98.81 85 GLN B O 1
ATOM 1455 N N . LEU B 1 86 ? 0.308 -2.359 -8.766 1 98.81 86 LEU B N 1
ATOM 1456 C CA . LEU B 1 86 ? 0.646 -3.514 -7.938 1 98.81 86 LEU B CA 1
ATOM 1457 C C . LEU B 1 86 ? 0.244 -4.812 -8.633 1 98.81 86 LEU B C 1
ATOM 1459 O O . LEU B 1 86 ? 1.033 -5.758 -8.695 1 98.81 86 LEU B O 1
ATOM 1463 N N . VAL B 1 87 ? -0.991 -4.852 -9.133 1 98.81 87 VAL B N 1
ATOM 1464 C CA . VAL B 1 87 ? -1.516 -6.051 -9.781 1 98.81 87 VAL B CA 1
ATOM 1465 C C . VAL B 1 87 ? -0.74 -6.324 -11.07 1 98.81 87 VAL B C 1
ATOM 1467 O O . VAL B 1 87 ? -0.351 -7.461 -11.336 1 98.81 87 VAL B O 1
ATOM 1470 N N . ASP B 1 88 ? -0.446 -5.258 -11.859 1 98.5 88 ASP B N 1
ATOM 1471 C CA . ASP B 1 88 ? 0.325 -5.422 -13.086 1 98.5 88 ASP B CA 1
ATOM 1472 C C . ASP B 1 88 ? 1.72 -5.969 -12.789 1 98.5 88 ASP B C 1
ATOM 1474 O O . ASP B 1 88 ? 2.213 -6.844 -13.508 1 98.5 88 ASP B O 1
ATOM 1478 N N . TRP B 1 89 ? 2.33 -5.461 -11.828 1 98.56 89 TRP B N 1
ATOM 1479 C CA . TRP B 1 89 ? 3.639 -5.961 -11.414 1 98.56 89 TRP B CA 1
ATOM 1480 C C . TRP B 1 89 ? 3.562 -7.434 -11.031 1 98.56 89 TRP B C 1
ATOM 1482 O O . TRP B 1 89 ? 4.434 -8.227 -11.406 1 98.56 89 TRP B O 1
ATOM 1492 N N . SER B 1 90 ? 2.578 -7.824 -10.258 1 98.31 90 SER B N 1
ATOM 1493 C CA . SER B 1 90 ? 2.391 -9.203 -9.82 1 98.31 90 SER B CA 1
ATOM 1494 C C . SER B 1 90 ? 2.207 -10.148 -11.008 1 98.31 90 SER B C 1
ATOM 1496 O O . SER B 1 90 ? 2.777 -11.234 -11.031 1 98.31 90 SER B O 1
ATOM 1498 N N . ILE B 1 91 ? 1.412 -9.672 -11.914 1 98.06 91 ILE B N 1
ATOM 1499 C CA . ILE B 1 91 ? 1.153 -10.461 -13.117 1 98.06 91 ILE B CA 1
ATOM 1500 C C . ILE B 1 91 ? 2.447 -10.641 -13.906 1 98.06 91 ILE B C 1
ATOM 1502 O O . ILE B 1 91 ? 2.742 -11.734 -14.391 1 98.06 91 ILE B O 1
ATOM 1506 N N . ALA B 1 92 ? 3.203 -9.586 -14.055 1 97.31 92 ALA B N 1
ATOM 1507 C CA . ALA B 1 92 ? 4.488 -9.664 -14.742 1 97.31 92 ALA B CA 1
ATOM 1508 C C . ALA B 1 92 ? 5.434 -10.633 -14.031 1 97.31 92 ALA B C 1
ATOM 1510 O O . ALA B 1 92 ? 6.168 -11.383 -14.672 1 97.31 92 ALA B O 1
ATOM 1511 N N . ARG B 1 93 ? 5.41 -10.547 -12.75 1 95.19 93 ARG B N 1
ATOM 1512 C CA . ARG B 1 93 ? 6.219 -11.445 -11.93 1 95.19 93 ARG B CA 1
ATOM 1513 C C . ARG B 1 93 ? 5.832 -12.906 -12.164 1 95.19 93 ARG B C 1
ATOM 1515 O O . ARG B 1 93 ? 6.695 -13.758 -12.344 1 95.19 93 ARG B O 1
ATOM 1522 N N . GLU B 1 94 ? 4.574 -13.172 -12.203 1 96.19 94 GLU B N 1
ATOM 1523 C CA . GLU B 1 94 ? 4.066 -14.508 -12.508 1 96.19 94 GLU B CA 1
ATOM 1524 C C . GLU B 1 94 ? 4.473 -14.945 -13.914 1 96.19 94 GLU B C 1
ATOM 1526 O O . GLU B 1 94 ? 4.953 -16.062 -14.102 1 96.19 94 GLU B O 1
ATOM 1531 N N . ALA B 1 95 ? 4.285 -14.086 -14.836 1 95.62 95 ALA B N 1
ATOM 1532 C CA . ALA B 1 95 ? 4.504 -14.398 -16.25 1 95.62 95 ALA B CA 1
ATOM 1533 C C . ALA B 1 95 ? 5.961 -14.773 -16.516 1 95.62 95 ALA B C 1
ATOM 1535 O O . ALA B 1 95 ? 6.246 -15.625 -17.359 1 95.62 95 ALA B O 1
ATOM 1536 N N . ARG B 1 96 ? 6.84 -14.172 -15.82 1 93.56 96 ARG B N 1
ATOM 1537 C CA . ARG B 1 96 ? 8.266 -14.453 -15.969 1 93.56 96 ARG B CA 1
ATOM 1538 C C . ARG B 1 96 ? 8.57 -15.906 -15.625 1 93.56 96 ARG B C 1
ATOM 1540 O O . ARG B 1 96 ? 9.422 -16.531 -16.266 1 93.56 96 ARG B O 1
ATOM 1547 N N . VAL B 1 97 ? 7.863 -16.422 -14.719 1 90.62 97 VAL B N 1
ATOM 1548 C CA . VAL B 1 97 ? 8.125 -17.766 -14.242 1 90.62 97 VAL B CA 1
ATOM 1549 C C . VAL B 1 97 ? 7.316 -18.766 -15.062 1 90.62 97 VAL B C 1
ATOM 1551 O O . VAL B 1 97 ? 7.836 -19.828 -15.461 1 90.62 97 VAL B O 1
ATOM 1554 N N . ILE B 1 98 ? 6.113 -18.469 -15.367 1 86.31 98 ILE B N 1
ATOM 1555 C CA . ILE B 1 98 ? 5.234 -19.359 -16.109 1 86.31 98 ILE B CA 1
ATOM 1556 C C . ILE B 1 98 ? 5.758 -19.531 -17.531 1 86.31 98 ILE B C 1
ATOM 1558 O O . ILE B 1 98 ? 5.699 -20.609 -18.109 1 86.31 98 ILE B O 1
ATOM 1562 N N . ARG B 1 99 ? 6.227 -18.422 -18.219 1 77 99 ARG B N 1
ATOM 1563 C CA . ARG B 1 99 ? 6.785 -18.5 -19.562 1 77 99 ARG B CA 1
ATOM 1564 C C . ARG B 1 99 ? 8.109 -19.266 -19.547 1 77 99 ARG B C 1
ATOM 1566 O O . ARG B 1 99 ? 8.477 -19.891 -20.547 1 77 99 ARG B O 1
ATOM 1573 N N . GLU B 1 100 ? 8.836 -19.016 -18.5 1 64.25 100 GLU B N 1
ATOM 1574 C CA . GLU B 1 100 ? 10.109 -19.734 -18.438 1 64.25 100 GLU B CA 1
ATOM 1575 C C . GLU B 1 100 ? 9.898 -21.234 -18.344 1 64.25 100 GLU B C 1
ATOM 1577 O O . GLU B 1 100 ? 10.812 -22.016 -18.656 1 64.25 100 GLU B O 1
ATOM 1582 N N . VAL B 1 101 ? 8.617 -21.703 -18.219 1 53.81 101 VAL B N 1
ATOM 1583 C CA . VAL B 1 101 ? 8.406 -23.156 -18.219 1 53.81 101 VAL B CA 1
ATOM 1584 C C . VAL B 1 101 ? 7.918 -23.609 -19.594 1 53.81 101 VAL B C 1
ATOM 1586 O O . VAL B 1 101 ? 7.121 -22.938 -20.234 1 53.81 101 VAL B O 1
#